Protein AF-0000000070044988 (afdb_homodimer)

Structure (mmCIF, N/CA/C/O backbone):
data_AF-0000000070044988-model_v1
#
loop_
_entity.id
_entity.type
_entity.pdbx_description
1 polymer 'Uncharacteri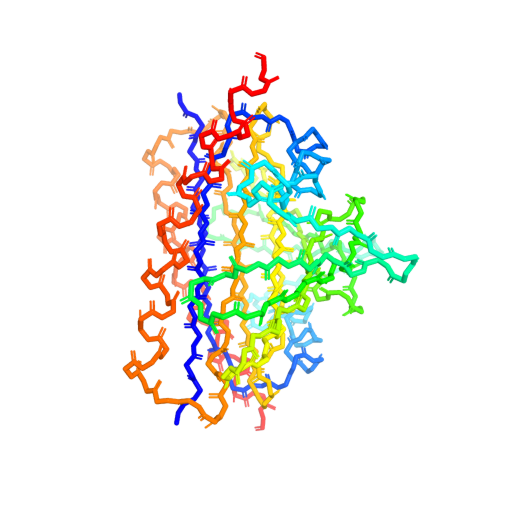zed protein'
#
loop_
_atom_site.group_PDB
_atom_site.id
_atom_site.type_symbol
_atom_site.label_atom_id
_atom_site.label_alt_id
_atom_site.label_comp_id
_atom_site.label_asym_id
_atom_site.label_entity_id
_atom_site.label_seq_id
_atom_site.pdbx_PDB_ins_code
_atom_site.Cartn_x
_atom_site.Cartn_y
_atom_site.Cartn_z
_atom_site.occupancy
_atom_site.B_iso_or_equiv
_atom_site.auth_seq_id
_atom_site.auth_comp_id
_atom_site.auth_asym_id
_atom_site.auth_atom_id
_atom_site.pdbx_PDB_model_num
ATOM 1 N N . MET A 1 1 ? 22.172 4.746 -8.641 1 62.03 1 MET A N 1
ATOM 2 C CA . MET A 1 1 ? 20.984 5.438 -8.148 1 62.03 1 MET A CA 1
ATOM 3 C C . MET A 1 1 ? 19.875 4.441 -7.832 1 62.03 1 MET A C 1
ATOM 5 O O . MET A 1 1 ? 19.625 3.51 -8.602 1 62.03 1 MET A O 1
ATOM 9 N N . THR A 1 2 ? 19.25 4.359 -6.512 1 84.88 2 THR A N 1
ATOM 10 C CA . THR A 1 2 ? 18.172 3.455 -6.113 1 84.88 2 THR A CA 1
ATOM 11 C C . THR A 1 2 ? 16.891 3.771 -6.875 1 84.88 2 THR A C 1
ATOM 13 O O . THR A 1 2 ? 16.578 4.938 -7.113 1 84.88 2 THR A O 1
ATOM 16 N N . ARG A 1 3 ? 16.422 2.76 -7.574 1 92.38 3 ARG A N 1
ATOM 17 C CA . ARG A 1 3 ? 15.18 2.902 -8.312 1 92.38 3 ARG A CA 1
ATOM 18 C C . ARG A 1 3 ? 14.055 2.115 -7.648 1 92.38 3 ARG A C 1
ATOM 20 O O . ARG A 1 3 ? 14.266 0.994 -7.184 1 92.38 3 ARG A O 1
ATOM 27 N N . SER A 1 4 ? 12.859 2.74 -7.492 1 96.5 4 SER A N 1
ATOM 28 C CA . SER A 1 4 ? 11.656 2.137 -6.926 1 96.5 4 SER A CA 1
ATOM 29 C C . SER A 1 4 ? 10.406 2.586 -7.672 1 96.5 4 SER A C 1
ATOM 31 O O . SER A 1 4 ? 10.383 3.672 -8.25 1 96.5 4 SER A O 1
ATOM 33 N N . ARG A 1 5 ? 9.438 1.746 -7.781 1 96.75 5 ARG A N 1
ATOM 34 C CA . ARG A 1 5 ? 8.148 2.092 -8.375 1 96.75 5 ARG A CA 1
ATOM 35 C C . ARG A 1 5 ? 7.004 1.527 -7.543 1 96.75 5 ARG A C 1
ATOM 37 O O . ARG A 1 5 ? 7.078 0.4 -7.051 1 96.75 5 ARG A O 1
ATOM 44 N N . THR A 1 6 ? 5.988 2.326 -7.324 1 97.81 6 THR A N 1
ATOM 45 C CA .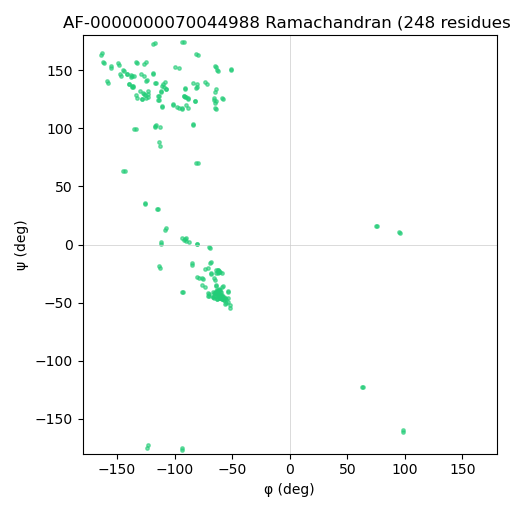 THR A 1 6 ? 4.77 1.909 -6.641 1 97.81 6 THR A CA 1
ATOM 46 C C . THR A 1 6 ? 3.586 1.896 -7.605 1 97.81 6 THR A C 1
ATOM 48 O O . THR A 1 6 ? 3.395 2.84 -8.375 1 97.81 6 THR A O 1
ATOM 51 N N . ILE A 1 7 ? 2.822 0.812 -7.598 1 97.56 7 ILE A N 1
ATOM 52 C CA . ILE A 1 7 ? 1.58 0.713 -8.359 1 97.56 7 ILE A CA 1
ATOM 53 C C . ILE A 1 7 ? 0.409 0.481 -7.406 1 97.56 7 ILE A C 1
ATOM 55 O O . ILE A 1 7 ? 0.581 -0.098 -6.328 1 97.56 7 ILE A O 1
ATOM 59 N N . SER A 1 8 ? -0.71 0.954 -7.695 1 97.44 8 SER A N 1
ATOM 60 C CA . SER A 1 8 ? -1.932 0.751 -6.922 1 97.44 8 SER A CA 1
ATOM 61 C C . SER A 1 8 ? -3.127 0.495 -7.836 1 97.44 8 SER A C 1
ATOM 63 O O . SER A 1 8 ? -3.211 1.059 -8.93 1 97.44 8 SER A O 1
ATOM 65 N N . ILE A 1 9 ? -4.031 -0.321 -7.391 1 96.88 9 ILE A N 1
ATOM 66 C CA . ILE A 1 9 ? -5.262 -0.596 -8.125 1 96.88 9 ILE A CA 1
ATOM 67 C C . ILE A 1 9 ? -6.445 -0.607 -7.156 1 96.88 9 ILE A C 1
ATOM 69 O O . ILE A 1 9 ? -6.312 -1.038 -6.012 1 96.88 9 ILE A O 1
ATOM 73 N N . THR A 1 10 ? -7.562 -0.142 -7.633 1 96.75 10 THR A N 1
ATOM 74 C CA . THR A 1 10 ? -8.805 -0.207 -6.875 1 96.75 10 THR A CA 1
ATOM 75 C C . THR A 1 10 ? -9.578 -1.482 -7.203 1 96.75 10 THR A C 1
ATOM 77 O O . THR A 1 10 ? -9.773 -1.807 -8.375 1 96.75 10 THR A O 1
ATOM 80 N N . VAL A 1 11 ? -9.93 -2.174 -6.258 1 96.88 11 VAL A N 1
ATOM 81 C CA . VAL A 1 11 ? -10.727 -3.379 -6.469 1 96.88 11 VAL A CA 1
ATOM 82 C C . VAL A 1 11 ? -12.086 -3.223 -5.801 1 96.88 11 VAL A C 1
ATOM 84 O O . VAL A 1 11 ? -12.188 -2.668 -4.703 1 96.88 11 VAL A O 1
ATOM 87 N N . LYS A 1 12 ? -13.188 -3.709 -6.512 1 96.31 12 LYS A N 1
ATOM 88 C CA . LYS A 1 12 ? -14.547 -3.67 -5.973 1 96.31 12 LYS A CA 1
ATOM 89 C C . LYS A 1 12 ? -14.789 -4.832 -5.016 1 96.31 12 LYS A C 1
ATOM 91 O O . LYS A 1 12 ? -15.602 -5.715 -5.301 1 96.31 12 LYS A O 1
ATOM 96 N N . LYS A 1 13 ? -14.203 -4.773 -3.951 1 96.62 13 LYS A N 1
ATOM 97 C CA . LYS A 1 13 ? -14.297 -5.758 -2.877 1 96.62 13 LYS A CA 1
ATOM 98 C C . LYS A 1 13 ? -13.883 -5.152 -1.54 1 96.62 13 LYS A C 1
ATOM 100 O O . LYS A 1 13 ? -12.914 -4.395 -1.472 1 96.62 13 LYS A O 1
ATOM 105 N N . LYS A 1 14 ? -14.57 -5.492 -0.469 1 96.31 14 LYS A N 1
ATOM 106 C CA . LYS A 1 14 ? -14.234 -4.98 0.855 1 96.31 14 LYS A CA 1
ATOM 107 C C . LYS A 1 14 ? -12.844 -5.445 1.285 1 96.31 14 LYS A C 1
ATOM 109 O O . LYS A 1 14 ? -12.414 -6.543 0.931 1 96.31 14 LYS A O 1
ATOM 114 N N . THR A 1 15 ? -12.172 -4.633 2.1 1 97.06 15 THR A N 1
ATOM 115 C CA . THR A 1 15 ? -10.773 -4.789 2.469 1 97.06 15 THR A CA 1
ATOM 116 C C . THR A 1 15 ? -10.5 -6.199 2.988 1 97.06 15 THR A C 1
ATOM 118 O O . THR A 1 15 ? -9.594 -6.883 2.508 1 97.06 15 THR A O 1
ATOM 121 N N . GLY A 1 16 ? -11.281 -6.633 3.953 1 97.19 16 GLY A N 1
ATOM 122 C CA . GLY A 1 16 ? -11.078 -7.953 4.523 1 97.19 16 GLY A CA 1
ATOM 123 C C . GLY A 1 16 ? -11.227 -9.07 3.508 1 97.19 16 GLY A C 1
ATOM 124 O O . GLY A 1 16 ? -10.438 -10.016 3.494 1 97.19 16 GLY A O 1
ATOM 125 N N . ASP A 1 17 ? -12.234 -8.992 2.691 1 97.31 17 ASP A N 1
ATOM 126 C CA . ASP A 1 17 ? -12.484 -9.992 1.658 1 97.31 17 ASP A CA 1
ATOM 127 C C . ASP A 1 17 ? -11.375 -9.992 0.609 1 97.31 17 ASP A C 1
ATOM 129 O O . ASP A 1 17 ? -10.938 -11.055 0.165 1 97.31 17 ASP A O 1
ATOM 133 N N . ALA A 1 18 ? -11.016 -8.758 0.174 1 97.88 18 ALA A N 1
ATOM 134 C CA . ALA A 1 18 ? -9.914 -8.648 -0.778 1 97.88 18 ALA A CA 1
ATOM 135 C C . ALA A 1 18 ? -8.641 -9.273 -0.223 1 97.88 18 ALA A C 1
ATOM 137 O O . ALA A 1 18 ? -7.941 -10.008 -0.93 1 97.88 18 ALA A O 1
ATOM 138 N N . PHE A 1 19 ? -8.289 -9 1.049 1 98.31 19 PHE A N 1
ATOM 139 C CA . PHE A 1 19 ? -7.121 -9.523 1.739 1 98.31 19 PHE A CA 1
ATOM 140 C C . PHE A 1 19 ? -7.113 -11.047 1.701 1 98.31 19 PHE A C 1
ATOM 142 O O . PHE A 1 19 ? -6.137 -11.656 1.261 1 98.31 19 PHE A O 1
ATOM 149 N N . ASP A 1 20 ? -8.25 -11.648 2.078 1 97.5 20 ASP A N 1
ATOM 150 C CA . ASP A 1 20 ? -8.359 -13.109 2.133 1 97.5 20 ASP A CA 1
ATOM 151 C C . ASP A 1 20 ? -8.258 -13.719 0.737 1 97.5 20 ASP A C 1
ATOM 153 O O . ASP A 1 20 ? -7.656 -14.781 0.562 1 97.5 20 ASP A O 1
ATOM 157 N N . SER A 1 21 ? -8.867 -13.109 -0.208 1 97.69 21 SER A N 1
ATOM 158 C CA . SER A 1 21 ? -8.844 -13.594 -1.583 1 97.69 21 SER A CA 1
ATOM 159 C C . SER A 1 21 ? -7.426 -13.57 -2.152 1 97.69 21 SER A C 1
ATOM 161 O O . SER A 1 21 ? -7.031 -14.477 -2.889 1 97.69 21 SER A O 1
ATOM 163 N N . ILE A 1 22 ? -6.66 -12.469 -1.86 1 97.94 22 ILE A N 1
ATOM 164 C CA . ILE A 1 22 ? -5.309 -12.336 -2.385 1 97.94 22 ILE A CA 1
ATOM 165 C C . ILE A 1 22 ? -4.422 -13.445 -1.83 1 97.94 22 ILE A C 1
ATOM 167 O O . ILE A 1 22 ? -3.576 -13.992 -2.545 1 97.94 22 ILE A O 1
ATOM 171 N N . LEU A 1 23 ? -4.609 -13.883 -0.592 1 97.31 23 LEU A N 1
ATOM 172 C CA . LEU A 1 23 ? -3.846 -14.969 0.023 1 97.31 23 LEU A CA 1
ATOM 173 C C . LEU A 1 23 ? -4.059 -16.281 -0.729 1 97.31 23 LEU A C 1
ATOM 175 O O . LEU A 1 23 ? -3.215 -17.172 -0.667 1 97.31 23 LEU A O 1
ATOM 179 N N . GLN A 1 24 ? -5.141 -16.328 -1.439 1 96.06 24 GLN A N 1
ATOM 180 C CA . GLN A 1 24 ? -5.488 -17.562 -2.133 1 96.06 24 GLN A CA 1
ATOM 181 C C . GLN A 1 24 ? -5.293 -17.422 -3.639 1 96.06 24 GLN A C 1
ATOM 183 O O . GLN A 1 24 ? -5.738 -18.266 -4.41 1 96.06 24 GLN A O 1
ATOM 188 N N . LEU A 1 25 ? -4.695 -16.469 -4.09 1 96.69 25 LEU A N 1
ATOM 189 C CA . LEU A 1 25 ? -4.621 -16.109 -5.504 1 96.69 25 LEU A CA 1
ATOM 190 C C . LEU A 1 25 ? -3.693 -17.062 -6.25 1 96.69 25 LEU A C 1
ATOM 192 O O . LEU A 1 25 ? -3.928 -17.375 -7.422 1 96.69 25 LEU A O 1
ATOM 196 N N . PRO A 1 26 ? -2.539 -17.562 -5.641 1 96.56 26 PRO A N 1
ATOM 197 C CA . PRO A 1 26 ? -1.537 -18.266 -6.441 1 96.56 26 PRO A CA 1
ATOM 198 C C . PRO A 1 26 ? -2.135 -19.422 -7.258 1 96.56 26 PRO A C 1
ATOM 200 O O . PRO A 1 26 ? -1.951 -19.469 -8.477 1 96.56 26 PRO A O 1
ATOM 203 N N . PRO A 1 27 ? -2.957 -20.281 -6.746 1 96.31 27 PRO A N 1
ATOM 204 C CA . PRO A 1 27 ? -3.484 -21.359 -7.574 1 96.31 27 PRO A CA 1
ATOM 205 C C . PRO A 1 27 ? -4.535 -20.891 -8.578 1 96.31 27 PRO A C 1
ATOM 207 O O . PRO A 1 27 ? -4.836 -21.594 -9.539 1 96.31 27 PRO A O 1
ATOM 210 N N . LYS A 1 28 ? -5.16 -19.766 -8.359 1 95.88 28 LYS A N 1
ATOM 211 C CA . LYS A 1 28 ? -6.141 -19.203 -9.281 1 95.88 28 LYS A CA 1
ATOM 212 C C . LYS A 1 28 ? -5.465 -18.594 -10.508 1 95.88 28 LYS A C 1
ATOM 214 O O . LYS A 1 28 ? -6.051 -18.562 -11.594 1 95.88 28 LYS A O 1
ATOM 219 N N . ILE A 1 29 ? -4.238 -18.094 -10.344 1 94.62 29 ILE A N 1
ATOM 220 C CA . ILE A 1 29 ? -3.48 -17.5 -11.438 1 94.62 29 ILE A CA 1
ATOM 221 C C . ILE A 1 29 ? -2.592 -18.547 -12.094 1 94.62 29 ILE A C 1
ATOM 223 O O . ILE A 1 29 ? -2.422 -18.562 -13.312 1 94.62 29 ILE A O 1
ATOM 227 N N . MET A 1 30 ? -1.995 -19.391 -11.219 1 95.25 30 MET A N 1
ATOM 228 C CA . MET A 1 30 ? -1.117 -20.484 -11.625 1 95.25 30 MET A CA 1
ATOM 229 C C . MET A 1 30 ? -1.707 -21.844 -11.227 1 95.25 30 MET A C 1
ATOM 231 O O . MET A 1 30 ? -1.45 -22.328 -10.125 1 95.25 30 MET A O 1
ATOM 235 N N . PRO A 1 31 ? -2.293 -22.531 -12.188 1 95.94 31 PRO A N 1
ATOM 236 C CA . PRO A 1 31 ? -3.006 -23.766 -11.852 1 95.94 31 PRO A CA 1
ATOM 237 C C . PRO A 1 31 ? -2.092 -24.844 -11.25 1 95.94 31 PRO A C 1
ATOM 239 O O . PRO A 1 31 ? -2.561 -25.719 -10.531 1 95.94 31 PRO A O 1
ATOM 242 N N . ASP A 1 32 ? -0.831 -24.766 -11.484 1 97.81 32 ASP A N 1
ATOM 243 C CA . ASP A 1 32 ? 0.091 -25.766 -10.953 1 97.81 32 ASP A CA 1
ATOM 244 C C . ASP A 1 32 ? 0.642 -25.359 -9.594 1 97.81 32 ASP A C 1
ATOM 246 O O . ASP A 1 32 ? 1.525 -26.016 -9.047 1 97.81 32 ASP A O 1
ATOM 250 N N . ALA A 1 33 ? 0.195 -24.281 -9.023 1 98.19 33 ALA A N 1
ATOM 251 C CA . ALA A 1 33 ? 0.697 -23.781 -7.742 1 98.19 33 ALA A CA 1
ATOM 252 C C . ALA A 1 33 ? 0.399 -24.781 -6.625 1 98.19 33 ALA A C 1
ATOM 254 O O . ALA A 1 33 ? -0.714 -25.297 -6.527 1 98.19 33 ALA A O 1
ATOM 255 N N . ARG A 1 34 ? 1.473 -25 -5.828 1 98.19 34 ARG A N 1
ATOM 256 C CA . ARG A 1 34 ? 1.361 -25.859 -4.652 1 98.19 34 ARG A CA 1
ATOM 257 C C . ARG A 1 34 ? 1.916 -25.156 -3.412 1 98.19 34 ARG A C 1
ATOM 259 O O . ARG A 1 34 ? 2.934 -24.469 -3.486 1 98.19 34 ARG A O 1
ATOM 266 N N . ILE A 1 35 ? 1.275 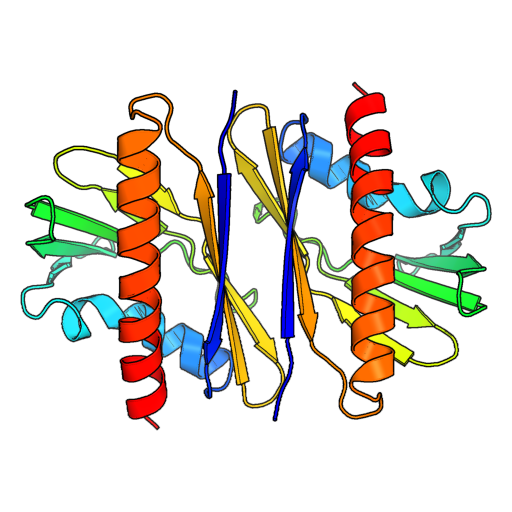-25.469 -2.27 1 97.69 35 ILE A N 1
ATOM 267 C CA . ILE A 1 35 ? 1.713 -24.828 -1.033 1 97.69 35 ILE A CA 1
ATOM 268 C C . ILE A 1 35 ? 2.381 -25.859 -0.129 1 97.69 35 ILE A C 1
ATOM 270 O O . ILE A 1 35 ? 1.917 -27 -0.027 1 97.69 35 ILE A O 1
ATOM 274 N N . SER A 1 36 ? 3.473 -25.469 0.446 1 98 36 SER A N 1
ATOM 275 C CA . SER A 1 36 ? 4.191 -26.328 1.39 1 98 36 SER A CA 1
ATOM 276 C C . SER A 1 36 ? 3.764 -26.031 2.826 1 98 36 SER A C 1
ATOM 278 O O . SER A 1 36 ? 3.025 -25.078 3.082 1 98 36 SER A O 1
ATOM 280 N N . ASP A 1 37 ? 4.316 -26.891 3.729 1 96.88 37 ASP A N 1
ATOM 281 C CA . ASP A 1 37 ? 3.979 -26.734 5.141 1 96.88 37 ASP A CA 1
ATOM 282 C C . ASP A 1 37 ? 4.566 -25.453 5.711 1 96.88 37 ASP A C 1
ATOM 284 O O . ASP A 1 37 ? 4.012 -24.875 6.652 1 96.88 37 ASP A O 1
ATOM 288 N N . ASP A 1 38 ? 5.625 -24.984 5.125 1 96.38 38 ASP A N 1
ATOM 289 C CA . ASP A 1 38 ? 6.289 -23.781 5.621 1 96.38 38 ASP A CA 1
ATOM 290 C C . ASP A 1 38 ? 5.684 -22.516 5.004 1 96.38 38 ASP A C 1
ATOM 292 O O . ASP A 1 38 ? 6.176 -21.406 5.23 1 96.38 38 ASP A O 1
ATOM 296 N N . GLY A 1 39 ? 4.684 -22.656 4.191 1 96.88 39 GLY A N 1
ATOM 297 C CA . GLY A 1 39 ? 3.91 -21.531 3.711 1 96.88 39 GLY A CA 1
ATOM 298 C C . GLY A 1 39 ? 4.375 -21.016 2.361 1 96.88 39 GLY A C 1
ATOM 299 O O . GLY A 1 39 ? 3.939 -19.953 1.911 1 96.88 39 GLY A O 1
ATOM 300 N N . TRP A 1 40 ? 5.266 -21.766 1.71 1 98.38 40 TRP A N 1
ATOM 301 C CA . TRP A 1 40 ? 5.734 -21.359 0.387 1 98.38 40 TRP A CA 1
ATOM 302 C C . TRP A 1 40 ? 4.828 -21.922 -0.704 1 98.38 40 TRP A C 1
ATOM 304 O O . TRP A 1 40 ? 4.582 -23.141 -0.76 1 98.38 40 TRP A O 1
ATOM 314 N N . TRP A 1 41 ? 4.348 -21.016 -1.551 1 98.56 41 TRP A N 1
ATOM 315 C CA . TRP A 1 41 ? 3.756 -21.406 -2.822 1 98.56 41 TRP A CA 1
ATOM 316 C C . TRP A 1 41 ? 4.836 -21.672 -3.867 1 98.56 41 TRP A C 1
ATOM 318 O O . TRP A 1 41 ? 5.77 -20.875 -4.012 1 98.56 41 TRP A O 1
ATOM 328 N N . SER A 1 42 ? 4.68 -22.766 -4.578 1 98.5 42 SER A N 1
ATOM 329 C CA . SER A 1 42 ? 5.582 -23.062 -5.688 1 98.5 42 SER A CA 1
ATOM 330 C C . SER A 1 42 ? 4.809 -23.266 -6.984 1 98.5 42 SER A C 1
ATOM 332 O O . SER A 1 42 ? 3.744 -23.891 -6.984 1 98.5 42 SER A O 1
ATOM 334 N N . PHE A 1 43 ? 5.395 -22.75 -8.102 1 98.31 43 PHE A N 1
ATOM 335 C CA . PHE A 1 43 ? 4.746 -22.859 -9.398 1 98.31 43 PHE A CA 1
ATOM 336 C C . PHE A 1 43 ? 5.734 -22.578 -10.523 1 98.31 43 PHE A C 1
ATOM 338 O O . PHE A 1 43 ? 6.855 -22.125 -10.273 1 98.31 43 PHE A O 1
ATOM 345 N N . ASN A 1 44 ? 5.387 -22.969 -11.75 1 96.5 44 ASN A N 1
ATOM 346 C CA . ASN A 1 44 ? 6.137 -22.547 -12.938 1 96.5 44 ASN A CA 1
ATOM 347 C C . ASN A 1 44 ? 5.684 -21.172 -13.43 1 96.5 44 ASN A C 1
ATOM 349 O O . ASN A 1 44 ? 4.633 -21.062 -14.07 1 96.5 44 ASN A O 1
ATOM 353 N N . GLY A 1 45 ? 6.535 -20.141 -13.117 1 92.25 45 GLY A N 1
ATOM 354 C CA . GLY A 1 45 ? 6.211 -18.781 -13.547 1 92.25 45 GLY A CA 1
ATOM 355 C C . GLY A 1 45 ? 6.852 -18.406 -14.867 1 92.25 45 GLY A C 1
ATOM 356 O O . GLY A 1 45 ? 7.484 -19.234 -15.516 1 92.25 45 GLY A O 1
ATOM 357 N N . PRO A 1 46 ? 6.699 -17.172 -15.297 1 88.56 46 PRO A N 1
ATOM 358 C CA . PRO A 1 46 ? 7.215 -16.703 -16.578 1 88.56 46 PRO A CA 1
ATOM 359 C C . PRO A 1 46 ? 8.734 -16.828 -16.688 1 88.56 46 PRO A C 1
ATOM 361 O O . PRO A 1 46 ? 9.273 -16.906 -17.797 1 88.56 46 PRO A O 1
ATOM 364 N N . HIS A 1 47 ? 9.453 -16.859 -15.539 1 91.5 47 HIS A N 1
ATOM 365 C CA . HIS A 1 47 ? 10.914 -16.938 -15.539 1 91.5 47 HIS A CA 1
ATOM 366 C C . HIS A 1 47 ? 11.398 -18.234 -14.922 1 91.5 47 HIS A C 1
ATOM 368 O O . HIS A 1 47 ? 12.414 -18.25 -14.211 1 91.5 47 HIS A O 1
ATOM 374 N N . GLY A 1 48 ? 10.531 -19.281 -15.102 1 94.38 48 GLY A N 1
ATOM 375 C CA . GLY A 1 48 ? 10.914 -20.594 -14.609 1 94.38 48 GLY A CA 1
ATOM 376 C C . GLY A 1 48 ? 10.297 -20.922 -13.266 1 94.38 48 GLY A C 1
ATOM 377 O O . GLY A 1 48 ? 9.281 -20.344 -12.875 1 94.38 48 GLY A O 1
ATOM 378 N N . LEU A 1 49 ? 10.969 -21.906 -12.625 1 96.88 49 LEU A N 1
ATOM 379 C CA . LEU A 1 49 ? 10.484 -22.312 -11.305 1 96.88 49 LEU A CA 1
ATOM 380 C C . LEU A 1 49 ? 10.492 -21.141 -10.336 1 96.88 49 LEU A C 1
ATOM 382 O O . LEU A 1 49 ? 11.508 -20.453 -10.188 1 96.88 49 LEU A O 1
ATOM 386 N N . SER A 1 50 ? 9.375 -20.906 -9.75 1 97.25 50 SER A N 1
ATOM 387 C CA . SER A 1 50 ? 9.18 -19.75 -8.883 1 97.25 50 SER A CA 1
ATOM 388 C C . SER A 1 50 ? 8.492 -20.141 -7.586 1 97.25 50 SER A C 1
ATOM 390 O O . SER A 1 50 ? 7.816 -21.156 -7.52 1 97.25 50 SER A O 1
ATOM 392 N N . LYS A 1 51 ? 8.711 -19.297 -6.574 1 98.19 51 LYS A N 1
ATOM 393 C CA . LYS A 1 51 ? 8.031 -19.5 -5.301 1 98.19 51 LYS A CA 1
ATOM 394 C C . LYS A 1 51 ? 7.762 -18.172 -4.609 1 98.19 51 LYS A C 1
ATOM 396 O O . LYS A 1 51 ? 8.422 -17.172 -4.898 1 98.19 51 LYS A O 1
ATOM 401 N N . LEU A 1 52 ? 6.766 -18.125 -3.766 1 98.19 52 LEU A N 1
ATOM 402 C CA . LEU A 1 52 ? 6.441 -16.922 -3.012 1 98.19 52 LEU A CA 1
ATOM 403 C C . LEU A 1 52 ? 5.895 -17.266 -1.632 1 98.19 52 LEU A C 1
ATOM 405 O O . LEU A 1 52 ? 5.305 -18.344 -1.447 1 98.19 52 LEU A O 1
ATOM 409 N N . LYS A 1 53 ? 6.18 -16.5 -0.661 1 98.62 53 LYS A N 1
ATOM 410 C CA . LYS A 1 53 ? 5.68 -16.641 0.703 1 98.62 53 LYS A CA 1
ATOM 411 C C . LYS A 1 53 ? 5.176 -15.305 1.247 1 98.62 53 LYS A C 1
ATOM 413 O O . LYS A 1 53 ? 5.91 -14.312 1.248 1 98.62 53 LYS A O 1
ATOM 418 N N . PHE A 1 54 ? 3.967 -15.336 1.697 1 98.5 54 PHE A N 1
ATOM 419 C CA . PHE A 1 54 ? 3.375 -14.141 2.275 1 98.5 54 PHE A CA 1
ATOM 420 C C . PHE A 1 54 ? 3.824 -13.953 3.721 1 98.5 54 PHE A C 1
ATOM 422 O O . PHE A 1 54 ? 3.938 -14.93 4.469 1 98.5 54 PHE A O 1
ATOM 429 N N . HIS A 1 55 ? 4.141 -12.734 4.141 1 97.81 55 HIS A N 1
ATOM 430 C CA . HIS A 1 55 ? 4.289 -12.258 5.512 1 97.81 55 HIS A CA 1
ATOM 431 C C . HIS A 1 55 ? 3.201 -11.25 5.867 1 97.81 55 HIS A C 1
ATOM 433 O O . HIS A 1 55 ? 3.422 -10.039 5.789 1 97.81 55 HIS A O 1
ATOM 439 N N . GLU A 1 56 ? 2.064 -11.828 6.289 1 96.44 56 GLU A N 1
ATOM 440 C CA . GLU A 1 56 ? 0.833 -11.047 6.324 1 96.44 56 GLU A CA 1
ATOM 441 C C . GLU A 1 56 ? 0.579 -10.477 7.715 1 96.44 56 GLU A C 1
ATOM 443 O O . GLU A 1 56 ? 1.107 -10.984 8.703 1 96.44 56 GLU A O 1
ATOM 448 N N . ASN A 1 57 ? -0.08 -9.375 7.863 1 97.75 57 ASN A N 1
ATOM 449 C CA . ASN A 1 57 ? -0.771 -8.781 9 1 97.75 57 ASN A CA 1
ATOM 450 C C . ASN A 1 57 ? -2.152 -8.258 8.609 1 97.75 57 ASN A C 1
ATOM 452 O O . ASN A 1 57 ? -2.275 -7.156 8.078 1 97.75 57 ASN A O 1
ATOM 456 N N . LYS A 1 58 ? -3.189 -9.062 8.906 1 96.69 58 LYS A N 1
ATOM 457 C CA . LYS A 1 58 ? -4.531 -8.781 8.398 1 96.69 58 LYS A CA 1
ATOM 458 C C . LYS A 1 58 ? -5.07 -7.477 8.977 1 96.69 58 LYS A C 1
ATOM 460 O O . LYS A 1 58 ? -5.684 -6.684 8.258 1 96.69 58 LYS A O 1
ATOM 465 N N . SER A 1 59 ? -4.855 -7.23 10.273 1 96.12 59 SER A N 1
ATOM 466 C CA . SER A 1 59 ? -5.426 -6.055 10.922 1 96.12 59 SER A CA 1
ATOM 467 C C . SER A 1 59 ? -4.895 -4.77 10.305 1 96.12 59 SER A C 1
ATOM 469 O O . SER A 1 59 ? -5.566 -3.734 10.336 1 96.12 59 SER A O 1
ATOM 471 N N . LEU A 1 60 ? -3.699 -4.797 9.656 1 97.19 60 LEU A N 1
ATOM 472 C CA . LEU A 1 60 ? -3.084 -3.604 9.078 1 97.19 60 LEU A CA 1
ATOM 473 C C . LEU A 1 60 ? -3.059 -3.68 7.559 1 97.19 60 LEU A C 1
ATOM 475 O O . LEU A 1 60 ? -2.51 -2.795 6.898 1 97.19 60 LEU A O 1
ATOM 479 N N . GLY A 1 61 ? -3.596 -4.773 6.984 1 98 61 GLY A N 1
ATOM 480 C CA . GLY A 1 61 ? -3.701 -4.938 5.543 1 98 61 GLY A CA 1
ATOM 481 C C . GLY A 1 61 ? -2.383 -5.293 4.883 1 98 61 GLY A C 1
ATOM 482 O O . GLY A 1 61 ? -2.229 -5.145 3.668 1 98 61 GLY A O 1
ATOM 483 N N . ILE A 1 62 ? -1.41 -5.727 5.664 1 98.56 62 ILE A N 1
ATOM 484 C CA . ILE A 1 62 ? -0.08 -6.004 5.133 1 98.56 62 ILE A CA 1
ATOM 485 C C . ILE A 1 62 ? -0.055 -7.395 4.508 1 98.56 62 ILE A C 1
ATOM 487 O O . ILE A 1 62 ? -0.42 -8.383 5.152 1 98.56 62 ILE A O 1
ATOM 491 N N . LEU A 1 63 ? 0.327 -7.43 3.225 1 98.5 63 LEU A N 1
ATOM 492 C CA . LEU A 1 63 ? 0.485 -8.672 2.477 1 98.5 63 LEU A CA 1
ATOM 493 C C . LEU A 1 63 ? 1.877 -8.758 1.859 1 98.5 63 LEU A C 1
ATOM 495 O O . LEU A 1 63 ? 2.029 -9.211 0.723 1 98.5 63 LEU A O 1
ATOM 499 N N . ASP A 1 64 ? 2.879 -8.242 2.594 1 98.44 64 ASP A N 1
ATOM 500 C CA . ASP A 1 64 ? 4.246 -8.367 2.096 1 98.44 64 ASP A CA 1
ATOM 501 C C . ASP A 1 64 ? 4.57 -9.812 1.726 1 98.44 64 ASP A C 1
ATOM 503 O O . ASP A 1 64 ? 4.051 -10.75 2.34 1 98.44 64 ASP A O 1
ATOM 507 N N . HIS A 1 65 ? 5.5 -9.977 0.712 1 98.5 65 HIS A N 1
ATOM 508 C CA . HIS A 1 65 ? 5.883 -11.336 0.367 1 98.5 65 HIS A CA 1
ATOM 509 C C . HIS A 1 65 ? 7.266 -11.375 -0.273 1 98.5 65 HIS A C 1
ATOM 511 O O . HIS A 1 65 ? 7.766 -10.352 -0.747 1 98.5 65 HIS A O 1
ATOM 517 N N . GLN A 1 66 ? 7.867 -12.469 -0.086 1 97.44 66 GLN A N 1
ATOM 518 C CA . GLN A 1 66 ? 9.07 -12.789 -0.844 1 97.44 66 GLN A CA 1
ATOM 519 C C . GLN A 1 66 ? 8.727 -13.539 -2.131 1 97.44 66 GLN A C 1
ATOM 521 O O . GLN A 1 66 ? 7.828 -14.383 -2.145 1 97.44 66 GLN A O 1
ATOM 526 N N . TYR A 1 67 ? 9.328 -13.094 -3.131 1 96.81 67 TYR A N 1
ATOM 527 C CA . TYR A 1 67 ? 9.219 -13.758 -4.426 1 96.81 67 TYR A CA 1
ATOM 528 C C . TYR A 1 67 ? 10.586 -14.148 -4.957 1 96.81 67 TYR A C 1
ATOM 530 O O . TYR A 1 67 ? 11.5 -13.32 -5.023 1 96.81 67 TYR A O 1
ATOM 538 N N . VAL A 1 68 ? 10.727 -15.414 -5.309 1 96.06 68 VAL A N 1
ATOM 539 C CA . VAL A 1 68 ? 12 -15.938 -5.801 1 96.06 68 VAL A CA 1
ATOM 540 C C . VAL A 1 68 ? 11.773 -16.672 -7.117 1 96.06 68 VAL A C 1
ATOM 542 O O . VAL A 1 68 ? 10.875 -17.516 -7.219 1 96.06 68 VAL A O 1
ATOM 545 N N . ASP A 1 69 ? 12.484 -16.297 -8.125 1 94.19 69 ASP A N 1
ATOM 546 C CA . ASP A 1 69 ? 12.523 -17.078 -9.359 1 94.19 69 ASP A CA 1
ATOM 547 C C . ASP A 1 69 ? 13.961 -17.453 -9.719 1 94.19 69 ASP A C 1
ATOM 549 O O . ASP A 1 69 ? 14.859 -17.359 -8.883 1 94.19 69 ASP A O 1
ATOM 553 N N . GLU A 1 70 ? 14.203 -18.062 -10.836 1 92.31 70 GLU A N 1
ATOM 554 C CA . GLU A 1 70 ? 15.508 -18.609 -11.188 1 92.31 70 GLU A CA 1
ATOM 555 C C . GLU A 1 70 ? 16.531 -17.5 -11.414 1 92.31 70 GLU A C 1
ATOM 557 O O . GLU A 1 70 ? 17.734 -17.75 -11.375 1 92.31 70 GLU A O 1
ATOM 562 N N . GLU A 1 71 ? 16.094 -16.266 -11.578 1 86.75 71 GLU A N 1
ATOM 563 C CA . GLU A 1 71 ? 16.984 -15.18 -11.961 1 86.75 71 GLU A CA 1
ATOM 564 C C . GLU A 1 71 ? 17.141 -14.164 -10.836 1 86.75 71 GLU A C 1
ATOM 566 O O . GLU A 1 71 ? 18.109 -13.406 -10.797 1 86.75 71 GLU A O 1
ATOM 571 N N . SER A 1 72 ? 16.172 -14.18 -9.914 1 88.44 72 SER A N 1
ATOM 572 C CA . SER A 1 72 ? 16.156 -13.047 -9 1 88.44 72 SER A CA 1
ATOM 573 C C . SER A 1 72 ? 15.336 -13.367 -7.75 1 88.44 72 SER A C 1
ATOM 575 O O . SER A 1 72 ? 14.539 -14.305 -7.75 1 88.44 72 SER A O 1
ATOM 577 N N . SER A 1 73 ? 15.602 -12.664 -6.664 1 93.12 73 SER A N 1
ATOM 578 C CA . SER A 1 73 ? 14.883 -12.688 -5.395 1 93.12 73 SER A CA 1
ATOM 579 C C . SER A 1 73 ? 14.391 -11.297 -5.016 1 93.12 73 SER A C 1
ATOM 581 O O . SER A 1 73 ? 15.141 -10.32 -5.094 1 93.12 73 SER A O 1
ATOM 583 N N . TRP A 1 74 ? 13.086 -11.281 -4.691 1 93.81 74 TRP A N 1
ATOM 584 C CA . TRP A 1 74 ? 12.461 -9.992 -4.41 1 93.81 74 TRP A CA 1
ATOM 585 C C . TRP A 1 74 ? 11.75 -10.008 -3.061 1 93.81 74 TRP A C 1
ATOM 587 O O . TRP A 1 74 ? 11.102 -11 -2.709 1 93.81 74 TRP A O 1
ATOM 597 N N . ASN A 1 75 ? 12.047 -8.945 -2.213 1 95.12 75 ASN A N 1
ATOM 598 C CA . ASN A 1 75 ? 11.102 -8.57 -1.165 1 95.12 75 ASN A CA 1
ATOM 599 C C . ASN A 1 75 ? 10.078 -7.559 -1.67 1 95.12 75 ASN A C 1
ATOM 601 O O . ASN A 1 75 ? 10.445 -6.465 -2.102 1 95.12 75 ASN A O 1
ATOM 605 N N . VAL A 1 76 ? 8.766 -7.988 -1.655 1 97.44 76 VAL A N 1
ATOM 606 C CA . VAL A 1 76 ? 7.738 -7.168 -2.281 1 97.44 76 VAL A CA 1
ATOM 607 C C . VAL A 1 76 ? 6.793 -6.621 -1.215 1 97.44 76 VAL A C 1
ATOM 609 O O . VAL A 1 76 ? 5.879 -7.32 -0.767 1 97.44 76 VAL A O 1
ATOM 612 N N . PRO A 1 77 ? 7.02 -5.332 -0.864 1 98.25 77 PRO A N 1
ATOM 613 C CA . PRO A 1 77 ? 6.012 -4.695 -0.01 1 98.25 77 PRO A CA 1
ATOM 614 C C . PRO A 1 77 ? 4.652 -4.574 -0.69 1 98.25 77 PRO A C 1
ATOM 616 O O . PRO A 1 77 ? 4.57 -4.148 -1.846 1 98.25 77 PRO A O 1
ATOM 619 N N . MET A 1 78 ? 3.521 -5.121 -0.088 1 98.5 78 MET A N 1
ATOM 620 C CA . MET A 1 78 ? 2.141 -5.031 -0.557 1 98.5 78 MET A CA 1
ATOM 621 C C . MET A 1 78 ? 1.191 -4.75 0.603 1 98.5 78 MET A C 1
ATOM 623 O O . MET A 1 78 ? 1.349 -5.309 1.689 1 98.5 78 MET A O 1
ATOM 627 N N . ARG A 1 79 ? 0.239 -3.797 0.39 1 98.81 79 ARG A N 1
ATOM 628 C CA . ARG A 1 79 ? -0.757 -3.475 1.406 1 98.81 79 ARG A CA 1
ATOM 629 C C . ARG A 1 79 ? -2.139 -3.307 0.784 1 98.81 79 ARG A C 1
ATOM 631 O O . ARG A 1 79 ? -2.273 -2.725 -0.294 1 98.81 79 ARG A O 1
ATOM 638 N N . VAL A 1 80 ? -3.158 -3.855 1.401 1 98.56 80 VAL A N 1
ATOM 639 C CA . VAL A 1 80 ? -4.555 -3.604 1.067 1 98.56 80 VAL A CA 1
ATOM 640 C C . VAL A 1 80 ? -5.121 -2.525 1.986 1 98.56 80 VAL A C 1
ATOM 642 O O . VAL A 1 80 ? -5.191 -2.711 3.203 1 98.56 80 VAL A O 1
ATOM 645 N N . VAL A 1 81 ? -5.531 -1.403 1.5 1 97.94 81 VAL A N 1
ATOM 646 C CA . VAL A 1 81 ? -6.031 -0.249 2.24 1 97.94 81 VAL A CA 1
ATOM 647 C C . VAL A 1 81 ? -7.539 -0.117 2.039 1 97.94 81 VAL A C 1
ATOM 649 O O . VAL A 1 81 ? -8.039 -0.288 0.924 1 97.94 81 VAL A O 1
ATOM 652 N N . SER A 1 82 ? -8.227 0.201 3.025 1 96.19 82 SER A N 1
ATOM 653 C CA . SER A 1 82 ? -9.688 0.295 2.992 1 96.19 82 SER A CA 1
ATOM 654 C C . SER A 1 82 ? -10.141 1.542 2.242 1 96.19 82 SER A C 1
ATOM 656 O O . SER A 1 82 ? -9.539 2.609 2.379 1 96.19 82 SER A O 1
ATOM 658 N N . ASN A 1 83 ? -11.156 1.396 1.476 1 94.56 83 ASN A N 1
ATOM 659 C CA . ASN A 1 83 ? -11.883 2.447 0.771 1 94.56 83 ASN A CA 1
ATOM 660 C C . ASN A 1 83 ? -13.375 2.143 0.698 1 94.56 83 ASN A C 1
ATOM 662 O O . ASN A 1 83 ? -13.922 1.94 -0.389 1 94.56 83 ASN A O 1
ATOM 666 N N . GLY A 1 84 ? -13.984 2.098 1.925 1 91.81 84 GLY A N 1
ATOM 667 C CA . GLY A 1 84 ? -15.398 1.749 1.984 1 91.81 84 GLY A CA 1
ATOM 668 C C . GLY A 1 84 ? -15.688 0.347 1.48 1 91.81 84 GLY A C 1
ATOM 669 O O . GLY A 1 84 ? -15.094 -0.624 1.957 1 91.81 84 GLY A O 1
ATOM 670 N N . ASP A 1 85 ? -16.625 0.227 0.394 1 93.75 85 ASP A N 1
ATOM 671 C CA . ASP A 1 85 ? -16.969 -1.052 -0.218 1 93.75 85 ASP A CA 1
ATOM 672 C C . ASP A 1 85 ? -15.906 -1.489 -1.221 1 93.75 85 ASP A C 1
ATOM 674 O O . ASP A 1 85 ? -16.031 -2.547 -1.843 1 93.75 85 ASP A O 1
ATOM 678 N N . PHE A 1 86 ? -14.906 -0.698 -1.365 1 95.69 86 PHE A N 1
ATOM 679 C CA . PHE A 1 86 ? -13.773 -0.959 -2.24 1 95.69 86 PHE A CA 1
ATOM 680 C C . PHE A 1 86 ? -12.484 -1.077 -1.435 1 95.69 86 PHE A C 1
ATOM 682 O O . PHE A 1 86 ? -12.492 -0.921 -0.212 1 95.69 86 PHE A O 1
ATOM 689 N N . SER A 1 87 ? -11.438 -1.438 -2.07 1 97.19 87 SER A N 1
ATOM 690 C CA . SER A 1 87 ? -10.109 -1.453 -1.476 1 97.19 87 SER A CA 1
ATOM 691 C C . SER A 1 87 ? -9.039 -1.066 -2.496 1 97.19 87 SER A C 1
ATOM 693 O O . SER A 1 87 ? -9.258 -1.198 -3.703 1 97.19 87 SER A O 1
ATOM 695 N N . GLU A 1 88 ? -7.996 -0.466 -1.977 1 98 88 GLU A N 1
ATOM 696 C CA . GLU A 1 88 ? -6.805 -0.182 -2.771 1 98 88 GLU A CA 1
ATOM 697 C C . GLU A 1 88 ? -5.695 -1.191 -2.482 1 98 88 GLU A C 1
ATOM 699 O O . GLU A 1 88 ? -5.332 -1.409 -1.325 1 98 88 GLU A O 1
ATOM 704 N N . VAL A 1 89 ? -5.25 -1.918 -3.48 1 98.44 89 VAL A N 1
ATOM 705 C CA . VAL A 1 89 ? -4.07 -2.773 -3.381 1 98.44 89 VAL A CA 1
ATOM 706 C C . VAL A 1 89 ? -2.836 -2.01 -3.852 1 98.44 89 VAL A C 1
ATOM 708 O O . VAL A 1 89 ? -2.76 -1.593 -5.008 1 98.44 89 VAL A O 1
ATOM 711 N N . VAL A 1 90 ? -1.866 -1.785 -2.947 1 98.69 90 VAL A N 1
ATOM 712 C CA . VAL A 1 90 ? -0.68 -0.975 -3.205 1 98.69 90 VAL A CA 1
ATOM 713 C C . VAL A 1 90 ? 0.565 -1.858 -3.18 1 98.69 90 VAL A C 1
ATOM 715 O O . VAL A 1 90 ? 0.827 -2.545 -2.189 1 98.69 90 VAL A O 1
ATOM 718 N N . ILE A 1 91 ? 1.361 -1.875 -4.227 1 98.62 91 ILE A N 1
ATOM 719 C CA . ILE A 1 91 ? 2.553 -2.705 -4.363 1 98.62 91 ILE A CA 1
ATOM 720 C C . ILE A 1 91 ? 3.758 -1.827 -4.691 1 98.62 91 ILE A C 1
ATOM 722 O O . ILE A 1 91 ? 3.684 -0.96 -5.566 1 98.62 91 ILE A O 1
ATOM 726 N N . THR A 1 92 ? 4.828 -1.923 -4.004 1 98.12 92 THR A N 1
ATOM 727 C CA . THR A 1 92 ? 6.082 -1.222 -4.27 1 98.12 92 THR A CA 1
ATOM 728 C C . THR A 1 92 ? 7.18 -2.205 -4.664 1 98.12 92 THR A C 1
ATOM 730 O O . THR A 1 92 ? 7.422 -3.188 -3.961 1 98.12 92 THR A O 1
ATOM 733 N N . LEU A 1 93 ? 7.867 -1.983 -5.801 1 96.81 93 LEU A N 1
ATOM 734 C CA . LEU A 1 93 ? 9.023 -2.771 -6.223 1 96.81 93 LEU A CA 1
ATOM 735 C C . LEU A 1 93 ? 10.297 -1.947 -6.141 1 96.81 93 LEU A C 1
ATOM 737 O O . LEU A 1 93 ? 10.398 -0.878 -6.746 1 96.81 93 LEU A O 1
ATOM 741 N N . ASN A 1 94 ? 11.219 -2.408 -5.289 1 95.44 94 ASN A N 1
ATOM 742 C CA . ASN A 1 94 ? 12.578 -1.868 -5.246 1 95.44 94 ASN A CA 1
ATOM 743 C C . ASN A 1 94 ? 13.516 -2.625 -6.184 1 95.44 94 ASN A C 1
ATOM 745 O O . ASN A 1 94 ? 13.562 -3.855 -6.16 1 95.44 94 ASN A O 1
ATOM 749 N N . LYS A 1 95 ? 14.203 -1.874 -7.043 1 93 95 LYS A N 1
ATOM 750 C CA . LYS A 1 95 ? 15.156 -2.533 -7.934 1 93 95 LYS A CA 1
ATOM 751 C C . LYS A 1 95 ? 16.297 -3.176 -7.145 1 93 95 LYS A C 1
ATOM 753 O O . LYS A 1 95 ? 17.016 -2.492 -6.418 1 93 95 LYS A O 1
ATOM 758 N N . PRO A 1 96 ? 16.391 -4.473 -7.238 1 88.44 96 PRO A N 1
ATOM 759 C CA . PRO A 1 96 ? 17.562 -5.098 -6.621 1 88.44 96 PRO A CA 1
ATOM 760 C C . PRO A 1 96 ? 18.875 -4.672 -7.277 1 88.44 96 PRO A C 1
ATOM 762 O O . PRO A 1 96 ? 18.875 -4.305 -8.453 1 88.44 96 PRO A O 1
ATOM 765 N N . ASN A 1 97 ? 20.047 -4.684 -6.543 1 84.69 97 ASN A N 1
ATOM 766 C CA . ASN A 1 97 ? 21.344 -4.293 -7.059 1 84.69 97 ASN A CA 1
ATOM 767 C C . ASN A 1 97 ? 21.812 -5.215 -8.18 1 84.69 97 ASN A C 1
ATOM 769 O O . ASN A 1 97 ? 22.547 -4.793 -9.078 1 84.69 97 ASN A O 1
ATOM 773 N N . GLY A 1 98 ? 21.312 -6.398 -8.266 1 83.94 98 GLY A N 1
ATOM 774 C CA . GLY A 1 98 ? 21.844 -7.414 -9.148 1 83.94 98 GLY A CA 1
ATOM 775 C C . GLY A 1 98 ? 21.156 -7.449 -10.5 1 83.94 98 GLY A C 1
ATOM 776 O O . GLY A 1 98 ? 21.531 -8.234 -11.375 1 83.94 98 GLY A O 1
ATOM 777 N N . ILE A 1 99 ? 20.234 -6.457 -10.734 1 87.56 99 ILE A N 1
ATOM 778 C CA . ILE A 1 99 ? 19.547 -6.5 -12.023 1 87.56 99 ILE A CA 1
ATOM 779 C C . ILE A 1 99 ? 19.688 -5.152 -12.727 1 87.56 99 ILE A C 1
ATOM 781 O O . ILE A 1 99 ? 19.906 -4.125 -12.078 1 87.56 99 ILE A O 1
ATOM 785 N N . SER A 1 100 ? 19.578 -5.148 -14.062 1 91.56 100 SER A N 1
ATOM 786 C CA . SER A 1 100 ? 19.703 -3.936 -14.867 1 91.56 100 SER A CA 1
ATOM 787 C C . SER A 1 100 ? 18.422 -3.115 -14.852 1 91.56 100 SER A C 1
ATOM 789 O O . SER A 1 100 ? 17.375 -3.607 -14.43 1 91.56 100 SER A O 1
ATOM 791 N N . ASP A 1 101 ? 18.531 -1.819 -15.258 1 93.69 101 ASP A N 1
ATOM 792 C CA . ASP A 1 101 ? 17.344 -0.967 -15.383 1 93.69 101 ASP A CA 1
ATOM 793 C C . ASP A 1 101 ? 16.344 -1.566 -16.359 1 93.69 101 ASP A C 1
ATOM 795 O O . ASP A 1 101 ? 15.133 -1.474 -16.156 1 93.69 101 ASP A O 1
ATOM 799 N N . GLU A 1 102 ? 16.922 -2.182 -17.391 1 94.19 102 GLU A N 1
ATOM 800 C CA . GLU A 1 102 ? 16.062 -2.807 -18.391 1 94.19 102 GLU A CA 1
ATOM 801 C C . GLU A 1 102 ? 15.305 -3.988 -17.812 1 94.19 102 GLU A C 1
ATOM 803 O O . GLU A 1 102 ? 14.117 -4.168 -18.078 1 94.19 102 GLU A O 1
ATOM 808 N N . GLN A 1 103 ? 16 -4.773 -17.109 1 91.06 103 GLN A N 1
ATOM 809 C CA . GLN A 1 103 ? 15.359 -5.902 -16.438 1 91.06 103 GLN A CA 1
ATOM 810 C C . GLN A 1 103 ? 14.305 -5.43 -15.445 1 91.06 103 GLN A C 1
ATOM 812 O O . GLN A 1 103 ? 13.227 -6.023 -15.344 1 91.06 103 GLN A O 1
ATOM 817 N N . PHE A 1 104 ? 14.633 -4.398 -14.711 1 94.94 104 PHE A N 1
ATOM 818 C CA . PHE A 1 104 ? 13.68 -3.824 -13.773 1 94.94 104 PHE A CA 1
ATOM 819 C C . PHE A 1 104 ? 12.438 -3.318 -14.508 1 94.94 104 PHE A C 1
ATOM 821 O O . PHE A 1 104 ? 11.312 -3.568 -14.07 1 94.94 104 PHE A O 1
ATOM 828 N N . ASP A 1 105 ? 12.602 -2.619 -15.586 1 95.69 105 ASP A N 1
ATOM 829 C CA . ASP A 1 105 ? 11.484 -2.123 -16.375 1 95.69 105 ASP A CA 1
ATOM 830 C C . ASP A 1 105 ? 10.609 -3.273 -16.875 1 95.69 105 ASP A C 1
ATOM 832 O O . ASP A 1 105 ? 9.383 -3.162 -16.922 1 95.69 105 ASP A O 1
ATOM 836 N N . GLN A 1 106 ? 11.242 -4.363 -17.297 1 93.88 106 GLN A N 1
ATOM 837 C CA . GLN A 1 106 ? 10.508 -5.547 -17.75 1 93.88 106 GLN A CA 1
ATOM 838 C C . GLN A 1 106 ? 9.664 -6.125 -16.609 1 93.88 106 GLN A C 1
ATOM 840 O O . GLN A 1 106 ? 8.516 -6.512 -16.828 1 93.88 106 GLN A O 1
ATOM 845 N N . ARG A 1 107 ? 10.25 -6.195 -15.453 1 93.75 107 ARG A N 1
ATOM 846 C CA . ARG A 1 107 ? 9.516 -6.719 -14.305 1 93.75 107 ARG A CA 1
ATOM 847 C C . ARG A 1 107 ? 8.336 -5.824 -13.953 1 93.75 107 ARG A C 1
ATOM 849 O O . ARG A 1 107 ? 7.266 -6.316 -13.578 1 93.75 107 ARG A O 1
ATOM 856 N N . MET A 1 108 ? 8.539 -4.562 -14.031 1 95.25 108 MET A N 1
ATOM 857 C CA . MET A 1 108 ? 7.453 -3.619 -13.758 1 95.25 108 MET A CA 1
ATOM 858 C C . MET A 1 108 ? 6.32 -3.791 -14.766 1 95.25 108 MET A C 1
ATOM 860 O O . MET A 1 108 ? 5.145 -3.693 -14.406 1 95.25 108 MET A O 1
ATOM 864 N N . HIS A 1 109 ? 6.699 -3.934 -16 1 95.62 109 HIS A N 1
ATOM 865 C CA . HIS A 1 109 ? 5.695 -4.18 -17.031 1 95.62 109 HIS A CA 1
ATOM 866 C C . HIS A 1 109 ? 4.898 -5.449 -16.734 1 95.62 109 HIS A C 1
ATOM 868 O O . HIS A 1 109 ? 3.67 -5.449 -16.828 1 95.62 109 HIS A O 1
ATOM 874 N N . GLU A 1 110 ? 5.551 -6.516 -16.391 1 94.56 110 GLU A N 1
ATOM 875 C CA . GLU A 1 110 ? 4.91 -7.781 -16.031 1 94.56 110 GLU A CA 1
ATOM 876 C C . GLU A 1 110 ? 3.998 -7.621 -14.828 1 94.56 110 GLU A C 1
ATOM 878 O O . GLU A 1 110 ? 2.9 -8.188 -14.789 1 94.56 110 GLU A O 1
ATOM 883 N N . LEU A 1 111 ? 4.465 -6.934 -13.836 1 94.75 111 LEU A N 1
ATOM 884 C CA . LEU A 1 111 ? 3.637 -6.652 -12.672 1 94.75 111 LEU A CA 1
ATOM 885 C C . LEU A 1 111 ? 2.387 -5.871 -13.062 1 94.75 111 LEU A C 1
ATOM 887 O O . LEU A 1 111 ? 1.302 -6.121 -12.531 1 94.75 111 LEU A O 1
ATOM 891 N N . GLY A 1 112 ? 2.555 -4.852 -13.906 1 95.19 112 GLY A N 1
ATOM 892 C CA . GLY A 1 112 ? 1.418 -4.094 -14.406 1 95.19 112 GLY A CA 1
ATOM 893 C C . GLY A 1 112 ? 0.348 -4.965 -15.031 1 95.19 112 GLY A C 1
ATOM 894 O O . GLY A 1 112 ? -0.846 -4.727 -14.844 1 95.19 112 GLY A O 1
ATOM 895 N N . GLU A 1 113 ? 0.743 -6 -15.789 1 94.06 113 GLU A N 1
ATOM 896 C CA . GLU A 1 113 ? -0.195 -6.945 -16.391 1 94.06 113 GLU A CA 1
ATOM 897 C C . GLU A 1 113 ? -0.825 -7.848 -15.328 1 94.06 113 GLU A C 1
ATOM 899 O O . GLU A 1 113 ? -2.021 -8.133 -15.383 1 94.06 113 GLU A O 1
ATOM 904 N N . LEU A 1 114 ? -0.021 -8.242 -14.469 1 93.75 114 LEU A N 1
ATOM 905 C CA . LEU A 1 114 ? -0.454 -9.172 -13.43 1 93.75 114 LEU A CA 1
ATOM 906 C C . LEU A 1 114 ? -1.52 -8.531 -12.539 1 93.75 114 LEU A C 1
ATOM 908 O O . LEU A 1 114 ? -2.463 -9.203 -12.117 1 93.75 114 LEU A O 1
ATOM 912 N N . VAL A 1 115 ? -1.398 -7.289 -12.18 1 94.88 115 VAL A N 1
ATOM 913 C CA . VAL A 1 115 ? -2.334 -6.633 -11.266 1 94.88 115 VAL A CA 1
ATOM 914 C C . VAL A 1 115 ? -3.715 -6.559 -11.914 1 94.88 115 VAL A C 1
ATOM 916 O O . VAL A 1 115 ? -4.734 -6.629 -11.227 1 94.88 115 VAL A O 1
ATOM 919 N N . HIS A 1 116 ? -3.811 -6.469 -13.211 1 94.12 116 HIS A N 1
ATOM 920 C CA . HIS A 1 116 ? -5.098 -6.465 -13.898 1 94.12 116 HIS A CA 1
ATOM 921 C C . HIS A 1 116 ? -5.762 -7.84 -13.828 1 94.12 116 HIS A C 1
ATOM 923 O O . HIS A 1 116 ? -6.977 -7.938 -13.656 1 94.12 116 HIS A O 1
ATOM 929 N N . VAL A 1 117 ? -4.941 -8.859 -14.062 1 94.5 117 VAL A N 1
ATOM 930 C CA . VAL A 1 117 ? -5.441 -10.227 -13.922 1 94.5 117 VAL A CA 1
ATOM 931 C C . VAL A 1 117 ? -5.953 -10.438 -12.492 1 94.5 117 VAL A C 1
ATOM 933 O O . VAL A 1 117 ? -7.039 -10.977 -12.297 1 94.5 117 VAL A O 1
ATOM 936 N N . MET A 1 118 ? -5.168 -10.016 -11.531 1 95.88 118 MET A N 1
ATOM 937 C CA . MET A 1 118 ? -5.543 -10.125 -10.125 1 95.88 118 MET A CA 1
ATOM 938 C C . MET A 1 118 ? -6.867 -9.414 -9.859 1 95.88 118 MET A C 1
ATOM 940 O O . MET A 1 118 ? -7.742 -9.961 -9.18 1 95.88 118 MET A O 1
ATOM 944 N N . LYS A 1 119 ? -6.965 -8.188 -10.375 1 96.62 119 LYS A N 1
ATOM 945 C CA . LYS A 1 119 ? -8.195 -7.422 -10.18 1 96.62 119 LYS A CA 1
ATOM 946 C C . LYS A 1 119 ? -9.406 -8.188 -10.703 1 96.62 119 LYS A C 1
ATOM 948 O O . LYS A 1 119 ? -10.43 -8.281 -10.023 1 96.62 119 LYS A O 1
ATOM 953 N N . ASN A 1 120 ? -9.297 -8.75 -11.875 1 96.12 120 ASN A N 1
ATOM 954 C CA . ASN A 1 120 ? -10.391 -9.5 -12.477 1 96.12 120 ASN A CA 1
ATOM 955 C C . ASN A 1 120 ? -10.797 -10.695 -11.625 1 96.12 120 ASN A C 1
ATOM 957 O O . ASN A 1 120 ? -11.992 -10.961 -11.445 1 96.12 120 ASN A O 1
ATOM 961 N N . ILE A 1 121 ? -9.852 -11.398 -11.188 1 96.12 121 ILE A N 1
ATOM 962 C CA . ILE A 1 121 ? -10.117 -12.57 -10.359 1 96.12 121 ILE A CA 1
ATOM 963 C C . ILE A 1 121 ? -10.797 -12.141 -9.062 1 96.12 121 ILE A C 1
ATOM 965 O O . ILE A 1 121 ? -11.789 -12.734 -8.648 1 96.12 121 ILE A O 1
ATOM 969 N N . LEU A 1 122 ? -10.289 -11.109 -8.391 1 96.25 122 LEU A N 1
ATOM 970 C CA . LEU A 1 122 ? -10.812 -10.633 -7.117 1 96.25 122 LEU A CA 1
ATOM 971 C C . LEU A 1 122 ? -12.258 -10.164 -7.262 1 96.25 122 LEU A C 1
ATOM 973 O O . LEU A 1 122 ? -13.078 -10.383 -6.367 1 96.25 122 LEU A O 1
ATOM 977 N N . GLU A 1 123 ? -12.586 -9.516 -8.352 1 96.25 123 GLU A N 1
ATOM 978 C CA . GLU A 1 123 ? -13.914 -8.938 -8.531 1 96.25 123 GLU A CA 1
ATOM 979 C C . GLU A 1 123 ? -14.898 -9.977 -9.078 1 96.25 123 GLU A C 1
ATOM 981 O O . GLU A 1 123 ? -16.109 -9.766 -9.039 1 96.25 123 GLU A O 1
ATOM 986 N N . SER A 1 124 ? -14.383 -11.078 -9.602 1 91.06 124 SER A N 1
ATOM 987 C CA . SER A 1 124 ? -15.242 -12.148 -10.094 1 91.06 124 SER A CA 1
ATOM 988 C C . SER A 1 124 ? -15.734 -13.031 -8.945 1 91.06 124 SER A C 1
ATOM 990 O O . SER A 1 124 ? -16.734 -13.734 -9.094 1 91.06 124 SER A O 1
ATOM 992 N N . GLU A 1 125 ? -15.031 -13.133 -7.938 1 74.81 125 GLU A N 1
ATOM 993 C CA . GLU A 1 125 ? -15.383 -13.961 -6.789 1 74.81 125 GLU A CA 1
ATOM 994 C C . GLU A 1 125 ? -16.562 -13.375 -6.031 1 74.81 125 GLU A C 1
ATOM 996 O O . GLU A 1 125 ? -17.094 -14.008 -5.113 1 74.81 125 GLU A O 1
ATOM 1001 N N . ASN A 1 126 ? -17.188 -12.203 -6.355 1 59.78 126 ASN A N 1
ATOM 1002 C CA . ASN A 1 126 ? -18.375 -11.672 -5.695 1 59.78 126 ASN A CA 1
ATOM 1003 C C . ASN A 1 126 ? -19.641 -12.367 -6.176 1 59.78 126 ASN A C 1
ATOM 1005 O O . ASN A 1 126 ? -19.75 -12.719 -7.348 1 59.78 126 ASN A O 1
ATOM 1009 N N . MET B 1 1 ? -18.812 6.723 -8.32 1 61.94 1 MET B N 1
ATOM 1010 C CA . MET B 1 1 ? -17.594 5.949 -8.516 1 61.94 1 MET B CA 1
ATOM 1011 C C . MET B 1 1 ? -16.531 6.34 -7.48 1 61.94 1 MET B C 1
ATOM 1013 O O . MET B 1 1 ? -16.344 7.523 -7.203 1 61.94 1 MET B O 1
ATOM 1017 N N . THR B 1 2 ? -15.945 5.367 -6.582 1 84.62 2 THR B N 1
ATOM 1018 C CA . THR B 1 2 ? -14.922 5.641 -5.582 1 84.62 2 THR B CA 1
ATOM 1019 C C . THR B 1 2 ? -13.609 6.051 -6.246 1 84.62 2 THR B C 1
ATOM 1021 O O . THR B 1 2 ? -13.25 5.523 -7.301 1 84.62 2 THR B O 1
ATOM 1024 N N . ARG B 1 3 ? -13.164 7.211 -5.832 1 92.19 3 ARG B N 1
ATOM 1025 C CA . ARG B 1 3 ? -11.898 7.707 -6.348 1 92.19 3 ARG B CA 1
ATOM 1026 C C . ARG B 1 3 ? -10.805 7.629 -5.285 1 92.19 3 ARG B C 1
ATOM 1028 O O . ARG B 1 3 ? -11.047 7.922 -4.113 1 92.19 3 ARG B O 1
ATOM 1035 N N . SER B 1 4 ? -9.602 7.117 -5.66 1 96.38 4 SER B N 1
ATOM 1036 C CA . SER B 1 4 ? -8.422 7.008 -4.809 1 96.38 4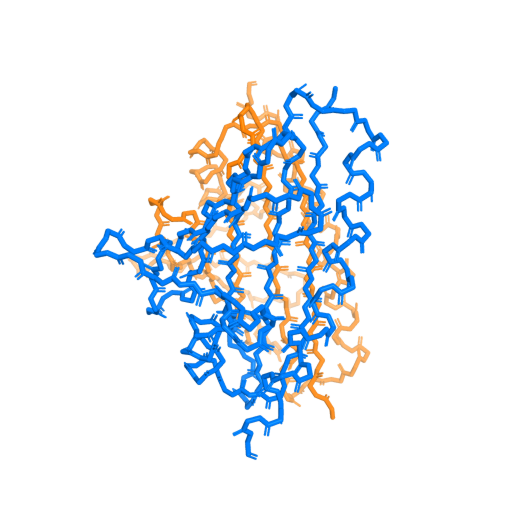 SER B CA 1
ATOM 1037 C C . SER B 1 4 ? -7.145 7.324 -5.582 1 96.38 4 SER B C 1
ATOM 1039 O O . SER B 1 4 ? -7.09 7.137 -6.801 1 96.38 4 SER B O 1
ATOM 1041 N N . ARG B 1 5 ? -6.184 7.906 -4.945 1 96.62 5 ARG B N 1
ATOM 1042 C CA . ARG B 1 5 ? -4.875 8.156 -5.539 1 96.62 5 ARG B CA 1
ATOM 1043 C C . ARG B 1 5 ? -3.754 7.82 -4.562 1 96.62 5 ARG B C 1
ATOM 1045 O O . ARG B 1 5 ? -3.857 8.109 -3.369 1 96.62 5 ARG B O 1
ATOM 1052 N N . THR B 1 6 ? -2.74 7.145 -5.043 1 97.81 6 THR B N 1
ATOM 1053 C CA . THR B 1 6 ? -1.542 6.828 -4.273 1 97.81 6 THR B CA 1
ATOM 1054 C C . THR B 1 6 ? -0.336 7.598 -4.809 1 97.81 6 THR B C 1
ATOM 1056 O O . THR B 1 6 ? -0.117 7.648 -6.02 1 97.81 6 THR B O 1
ATOM 1059 N N . ILE B 1 7 ? 0.405 8.234 -3.914 1 97.5 7 ILE B N 1
ATOM 1060 C CA . ILE B 1 7 ? 1.662 8.891 -4.258 1 97.5 7 ILE B CA 1
ATOM 1061 C C . ILE B 1 7 ? 2.807 8.25 -3.469 1 97.5 7 ILE B C 1
ATOM 1063 O O . ILE B 1 7 ? 2.602 7.742 -2.365 1 97.5 7 ILE B O 1
ATOM 1067 N N . SER B 1 8 ? 3.943 8.172 -3.996 1 97.31 8 SER B N 1
ATOM 1068 C CA . SER B 1 8 ? 5.145 7.66 -3.344 1 97.31 8 SER B CA 1
ATOM 1069 C C . SER B 1 8 ? 6.359 8.523 -3.658 1 97.31 8 SER B C 1
ATOM 1071 O O . SER B 1 8 ? 6.48 9.055 -4.762 1 97.31 8 SER B O 1
ATOM 1073 N N . ILE B 1 9 ? 7.23 8.672 -2.697 1 96.88 9 ILE B N 1
ATOM 1074 C CA . ILE B 1 9 ? 8.477 9.398 -2.887 1 96.88 9 ILE B CA 1
ATOM 1075 C C . ILE B 1 9 ? 9.633 8.617 -2.27 1 96.88 9 ILE B C 1
ATOM 1077 O O . ILE B 1 9 ? 9.469 7.957 -1.241 1 96.88 9 ILE B O 1
ATOM 1081 N N . THR B 1 10 ? 10.781 8.688 -2.904 1 96.69 10 THR B N 1
ATOM 1082 C CA . THR B 1 10 ? 12.008 8.109 -2.367 1 96.69 10 THR B CA 1
ATOM 1083 C C . THR B 1 10 ? 12.766 9.125 -1.522 1 96.69 10 THR B C 1
ATOM 1085 O O . THR B 1 10 ? 12.977 10.258 -1.956 1 96.69 10 THR B O 1
ATOM 1088 N N . VAL B 1 11 ? 13.07 8.781 -0.389 1 96.88 11 VAL B N 1
ATOM 1089 C CA . VAL B 1 11 ? 13.859 9.664 0.469 1 96.88 11 VAL B CA 1
ATOM 1090 C C . VAL B 1 11 ? 15.203 9.016 0.778 1 96.88 11 VAL B C 1
ATOM 1092 O O . VAL B 1 11 ? 15.289 7.805 0.996 1 96.88 11 VAL B O 1
ATOM 1095 N N . LYS B 1 12 ? 16.328 9.875 0.75 1 96.31 12 LYS B N 1
ATOM 1096 C CA . LYS B 1 12 ? 17.672 9.406 1.076 1 96.31 12 LYS B CA 1
ATOM 1097 C C . LYS B 1 12 ? 17.875 9.328 2.586 1 96.31 12 LYS B C 1
ATOM 1099 O O . LYS B 1 12 ? 18.672 10.086 3.146 1 96.31 12 LYS B O 1
ATOM 1104 N N . LYS B 1 13 ? 17.266 8.461 3.195 1 96.62 13 LYS B N 1
ATOM 1105 C CA . LYS B 1 13 ? 17.312 8.188 4.629 1 96.62 13 LYS B CA 1
ATOM 1106 C C . LYS B 1 13 ? 16.875 6.762 4.938 1 96.62 13 LYS B C 1
ATOM 1108 O O . LYS B 1 13 ? 15.922 6.262 4.348 1 96.62 13 LYS B O 1
ATOM 1113 N N . LYS B 1 14 ? 17.531 6.078 5.852 1 96.31 14 LYS B N 1
ATOM 1114 C CA . LYS B 1 14 ? 17.172 4.719 6.23 1 96.31 14 LYS B CA 1
ATOM 1115 C C . LYS B 1 14 ? 15.766 4.672 6.82 1 96.31 14 LYS B C 1
ATOM 1117 O O . LYS B 1 14 ? 15.328 5.621 7.48 1 96.31 14 LYS B O 1
ATOM 1122 N N . THR B 1 15 ? 15.109 3.582 6.633 1 96.94 15 THR B N 1
ATOM 1123 C CA . THR B 1 15 ? 13.695 3.4 6.941 1 96.94 15 THR B CA 1
ATOM 1124 C C . THR B 1 15 ? 13.391 3.83 8.375 1 96.94 15 THR B C 1
ATOM 1126 O O . THR B 1 15 ? 12.492 4.641 8.617 1 96.94 15 THR B O 1
ATOM 1129 N N . GLY B 1 16 ? 14.109 3.271 9.344 1 97.12 16 GLY B N 1
ATOM 1130 C CA . GLY B 1 16 ? 13.875 3.611 10.734 1 97.12 16 GLY B CA 1
ATOM 1131 C C . GLY B 1 16 ? 14.047 5.09 11.023 1 97.12 16 GLY B C 1
ATOM 1132 O O . GLY B 1 16 ? 13.242 5.68 11.75 1 97.12 16 GLY B O 1
ATOM 1133 N N . ASP B 1 17 ? 15.094 5.719 10.484 1 97.31 17 ASP B N 1
ATOM 1134 C CA . ASP B 1 17 ? 15.359 7.141 10.672 1 97.31 17 ASP B CA 1
ATOM 1135 C C . ASP B 1 17 ? 14.273 7.992 10.016 1 97.31 17 ASP B C 1
ATOM 1137 O O . ASP B 1 17 ? 13.828 8.984 10.594 1 97.31 17 ASP B O 1
ATOM 1141 N N . ALA B 1 18 ? 13.914 7.586 8.758 1 97.88 18 ALA B N 1
ATOM 1142 C CA . ALA B 1 18 ? 12.844 8.297 8.07 1 97.88 18 ALA B CA 1
ATOM 1143 C C . ALA B 1 18 ? 11.547 8.242 8.875 1 97.88 18 ALA B C 1
ATOM 1145 O O . ALA B 1 18 ? 10.859 9.25 9.031 1 97.88 18 ALA B O 1
ATOM 1146 N N . PHE B 1 19 ? 11.18 7.07 9.414 1 98.25 19 PHE B N 1
ATOM 1147 C CA . PHE B 1 19 ? 9.992 6.848 10.219 1 98.25 19 PHE B CA 1
ATOM 1148 C C . PHE B 1 19 ? 9.961 7.789 11.414 1 98.25 19 PHE B C 1
ATOM 1150 O O . PHE B 1 19 ? 8.992 8.523 11.617 1 98.25 19 PHE B O 1
ATOM 1157 N N . ASP B 1 20 ? 11.055 7.828 12.156 1 97.5 20 ASP B N 1
ATOM 1158 C CA . ASP B 1 20 ? 11.148 8.656 13.359 1 97.5 20 ASP B CA 1
ATOM 1159 C C . ASP B 1 20 ? 11.07 10.141 13.008 1 97.5 20 ASP B C 1
ATOM 1161 O O . ASP B 1 20 ? 10.461 10.922 13.742 1 97.5 20 ASP B O 1
ATOM 1165 N N . SER B 1 21 ? 11.742 10.539 11.945 1 97.62 21 SER B N 1
ATOM 1166 C CA . SER B 1 21 ? 11.734 11.93 11.516 1 97.62 21 SER B CA 1
ATOM 1167 C C . SER B 1 21 ? 10.336 12.383 11.125 1 97.62 21 SER B C 1
ATOM 1169 O O . SER B 1 21 ? 9.945 13.523 11.398 1 97.62 21 SER B O 1
ATOM 1171 N N . ILE B 1 22 ? 9.555 11.492 10.406 1 97.94 22 ILE B N 1
ATOM 1172 C CA . ILE B 1 22 ? 8.219 11.844 9.953 1 97.94 22 ILE B CA 1
ATOM 1173 C C . ILE B 1 22 ? 7.301 12.078 11.156 1 97.94 22 ILE B C 1
ATOM 1175 O O . ILE B 1 22 ? 6.473 12.992 11.148 1 97.94 22 ILE B O 1
ATOM 1179 N N . LEU B 1 23 ? 7.465 11.336 12.227 1 97.25 23 LEU B N 1
ATOM 1180 C CA . LEU B 1 23 ? 6.672 11.492 13.445 1 97.25 23 LEU B CA 1
ATOM 1181 C C . LEU B 1 23 ? 6.879 12.875 14.047 1 97.25 23 LEU B C 1
ATOM 1183 O O . LEU B 1 23 ? 6.023 13.375 14.789 1 97.25 23 LEU B O 1
ATOM 1187 N N . GLN B 1 24 ? 7.992 13.477 13.703 1 96.06 24 GLN B N 1
ATOM 1188 C CA . GLN B 1 24 ? 8.344 14.766 14.289 1 96.06 24 GLN B CA 1
ATOM 1189 C C . GLN B 1 24 ? 8.188 15.891 13.273 1 96.06 24 GLN B C 1
ATOM 1191 O O . GLN B 1 24 ? 8.641 17.016 13.5 1 96.06 24 GLN B O 1
ATOM 1196 N N . LEU B 1 25 ? 7.566 15.688 12.211 1 96.69 25 LEU B N 1
ATOM 1197 C CA . LEU B 1 25 ? 7.531 16.609 11.086 1 96.69 25 LEU B CA 1
ATOM 1198 C C . LEU B 1 25 ? 6.609 17.781 11.375 1 96.69 25 LEU B C 1
ATOM 1200 O O . LEU B 1 25 ? 6.879 18.906 10.945 1 96.69 25 LEU B O 1
ATOM 1204 N N . PRO B 1 26 ? 5.484 17.609 12.102 1 96.5 26 PRO B N 1
ATOM 1205 C CA . PRO B 1 26 ? 4.492 18.688 12.164 1 96.5 26 PRO B CA 1
ATOM 1206 C C . PRO B 1 26 ? 5.094 20.016 12.602 1 96.5 26 PRO B C 1
ATOM 1208 O O . PRO B 1 26 ? 4.941 21.031 11.914 1 96.5 26 PRO B O 1
ATOM 1211 N N . PRO B 1 27 ? 5.855 20.109 13.656 1 96.38 27 PRO B N 1
ATOM 1212 C CA . PRO B 1 27 ? 6.387 21.406 14.039 1 96.38 27 PRO B CA 1
ATOM 1213 C C . PRO B 1 27 ? 7.469 21.906 13.086 1 96.38 27 PRO B C 1
ATOM 1215 O O . PRO B 1 27 ? 7.789 23.109 13.078 1 96.38 27 PRO B O 1
ATOM 1218 N N . LYS B 1 28 ? 8.125 21.047 12.297 1 96 28 LYS B N 1
ATOM 1219 C CA . LYS B 1 28 ? 9.141 21.453 11.328 1 96 28 LYS B CA 1
ATOM 1220 C C . LYS B 1 28 ? 8.5 22.078 10.094 1 96 28 LYS B C 1
ATOM 1222 O O . LYS B 1 28 ? 9.117 22.906 9.422 1 96 28 LYS B O 1
ATOM 1227 N N . ILE B 1 29 ? 7.254 21.656 9.781 1 94.56 29 ILE B N 1
ATOM 1228 C CA . ILE B 1 29 ? 6.527 22.188 8.633 1 94.56 29 ILE B CA 1
ATOM 1229 C C . ILE B 1 29 ? 5.645 23.359 9.062 1 94.56 29 ILE B C 1
ATOM 1231 O O . ILE B 1 29 ? 5.512 24.344 8.328 1 94.56 29 ILE B O 1
ATOM 1235 N N . MET B 1 30 ? 5.039 23.172 10.211 1 95.31 30 MET B N 1
ATOM 1236 C CA . MET B 1 30 ? 4.16 24.156 10.812 1 95.31 30 MET B CA 1
ATOM 1237 C C . MET B 1 30 ? 4.719 24.641 12.148 1 95.31 30 MET B C 1
ATOM 1239 O O . MET B 1 30 ? 4.457 24.031 13.195 1 95.31 30 MET B O 1
ATOM 1243 N N . PRO B 1 31 ? 5.309 25.797 12.156 1 95.94 31 PRO B N 1
ATOM 1244 C CA . PRO B 1 31 ? 5.996 26.266 13.367 1 95.94 31 PRO B CA 1
ATOM 1245 C C . PRO B 1 31 ? 5.055 26.422 14.555 1 95.94 31 PRO B C 1
ATOM 1247 O O . PRO B 1 31 ? 5.492 26.375 15.703 1 95.94 31 PRO B O 1
ATOM 1250 N N . ASP B 1 32 ? 3.787 26.609 14.336 1 97.81 32 ASP B N 1
ATOM 1251 C CA . ASP B 1 32 ? 2.84 26.797 15.43 1 97.81 32 ASP B CA 1
ATOM 1252 C C . ASP B 1 32 ? 2.258 25.469 15.891 1 97.81 32 ASP B C 1
ATOM 1254 O O . ASP B 1 32 ? 1.354 25.438 16.734 1 97.81 32 ASP B O 1
ATOM 1258 N N . ALA B 1 33 ? 2.732 24.328 15.367 1 98.31 33 ALA B N 1
ATOM 1259 C CA . ALA B 1 33 ? 2.203 23.016 15.727 1 98.31 33 ALA B CA 1
ATOM 1260 C C . ALA B 1 33 ? 2.465 22.703 17.203 1 98.31 33 ALA B C 1
ATOM 1262 O O . ALA B 1 33 ? 3.576 22.922 17.703 1 98.31 33 ALA B O 1
ATOM 1263 N N . ARG B 1 34 ? 1.331 22.25 17.844 1 98.12 34 ARG B N 1
ATOM 1264 C CA . ARG B 1 34 ? 1.41 21.828 19.234 1 98.12 34 ARG B CA 1
ATOM 1265 C C . ARG B 1 34 ? 0.835 20.422 19.406 1 98.12 34 ARG B C 1
ATOM 1267 O O . ARG B 1 34 ? -0.176 20.078 18.797 1 98.12 34 ARG B O 1
ATOM 1274 N N . ILE B 1 35 ? 1.465 19.656 20.344 1 97.69 35 ILE B N 1
ATOM 1275 C CA . ILE B 1 35 ? 1.006 18.297 20.562 1 97.69 35 ILE B CA 1
ATOM 1276 C C . ILE B 1 35 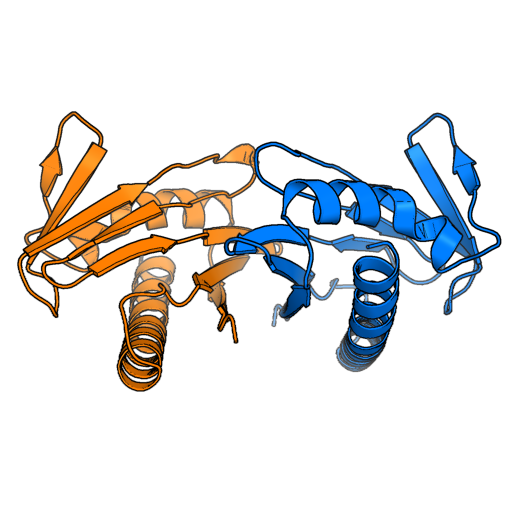? 0.3 18.203 21.922 1 97.69 35 ILE B C 1
ATOM 1278 O O . ILE B 1 35 ? 0.748 18.797 22.906 1 97.69 35 ILE B O 1
ATOM 1282 N N . SER B 1 36 ? -0.807 17.547 21.906 1 97.94 36 SER B N 1
ATOM 1283 C CA . SER B 1 36 ? -1.562 17.297 23.141 1 97.94 36 SER B CA 1
ATOM 1284 C C . SER B 1 36 ? -1.163 15.977 23.781 1 97.94 36 SER B C 1
ATOM 1286 O O . SER B 1 36 ? -0.415 15.195 23.188 1 97.94 36 SER B O 1
ATOM 1288 N N . ASP B 1 37 ? -1.733 15.734 25 1 96.88 37 ASP B N 1
ATOM 1289 C CA . ASP B 1 37 ? -1.429 14.508 25.75 1 96.88 37 ASP B CA 1
ATOM 1290 C C . ASP B 1 37 ? -2.008 13.289 25.047 1 96.88 37 ASP B C 1
ATOM 1292 O O . ASP B 1 37 ? -1.467 12.188 25.156 1 96.88 37 ASP B O 1
ATOM 1296 N N . ASP B 1 38 ? -3.041 13.523 24.266 1 96.25 38 ASP B N 1
ATOM 1297 C CA . ASP B 1 38 ? -3.699 12.406 23.594 1 96.25 38 ASP B CA 1
ATOM 1298 C C . ASP B 1 38 ? -3.066 12.148 22.234 1 96.25 38 ASP B C 1
ATOM 1300 O O . ASP B 1 38 ? -3.545 11.297 21.469 1 96.25 38 ASP B O 1
ATOM 1304 N N . GLY B 1 39 ? -2.064 12.852 21.891 1 96.88 39 GLY B N 1
ATOM 1305 C CA . GLY B 1 39 ? -1.263 12.555 20.719 1 96.88 39 GLY B CA 1
ATOM 1306 C C . GLY B 1 39 ? -1.693 13.328 19.484 1 96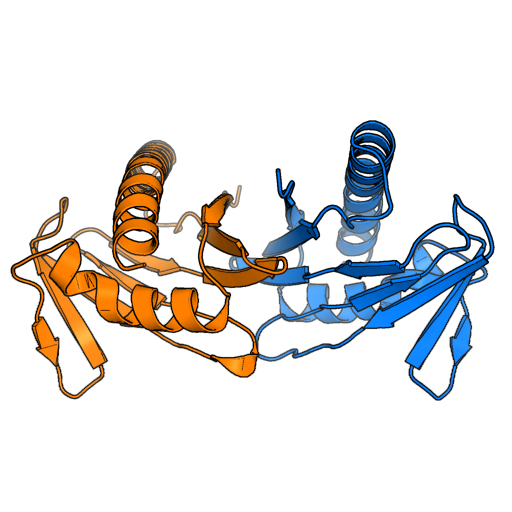.88 39 GLY B C 1
ATOM 1307 O O . GLY B 1 39 ? -1.244 13.039 18.375 1 96.88 39 GLY B O 1
ATOM 1308 N N . TRP B 1 40 ? -2.584 14.32 19.672 1 98.31 40 TRP B N 1
ATOM 1309 C CA . TRP B 1 40 ? -3.018 15.141 18.547 1 98.31 40 TRP B CA 1
ATOM 1310 C C . TRP B 1 40 ? -2.094 16.344 18.359 1 98.31 40 TRP B C 1
ATOM 1312 O O . TRP B 1 40 ? -1.858 17.109 19.297 1 98.31 40 TRP B O 1
ATOM 1322 N N . TRP B 1 41 ? -1.552 16.484 17.156 1 98.56 41 TRP B N 1
ATOM 1323 C CA . TRP B 1 41 ? -0.933 17.734 16.734 1 98.56 41 TRP B CA 1
ATOM 1324 C C . TRP B 1 41 ? -1.988 18.734 16.281 1 98.56 41 TRP B C 1
ATOM 1326 O O . TRP B 1 41 ? -2.902 18.391 15.523 1 98.56 41 TRP B O 1
ATOM 1336 N N . SER B 1 42 ? -1.881 19.953 16.688 1 98.56 42 SER B N 1
ATOM 1337 C CA . SER B 1 42 ? -2.76 21.031 16.234 1 98.56 42 SER B CA 1
ATOM 1338 C C . SER B 1 42 ? -1.962 22.188 15.664 1 98.56 42 SER B C 1
ATOM 1340 O O . SER B 1 42 ? -0.904 22.547 16.188 1 98.56 42 SER B O 1
ATOM 1342 N N . PHE B 1 43 ? -2.48 22.75 14.602 1 98.25 43 PHE B N 1
ATOM 1343 C CA . PHE B 1 43 ? -1.802 23.859 13.938 1 98.25 43 PHE B CA 1
ATOM 1344 C C . PHE B 1 43 ? -2.758 24.609 13.008 1 98.25 43 PHE B C 1
ATOM 1346 O O . PHE B 1 43 ? -3.877 24.156 12.766 1 98.25 43 PHE B O 1
ATOM 1353 N N . ASN B 1 44 ? -2.4 25.812 12.578 1 96.5 44 ASN B N 1
ATOM 1354 C CA . ASN B 1 44 ? -3.115 26.531 11.516 1 96.5 44 ASN B CA 1
ATOM 1355 C C . ASN B 1 44 ? -2.635 26.094 10.133 1 96.5 44 ASN B C 1
ATOM 1357 O O . ASN B 1 44 ? -1.564 26.516 9.688 1 96.5 44 ASN B O 1
ATOM 1361 N N . GLY B 1 45 ? -3.496 25.219 9.484 1 92.25 45 GLY B N 1
ATOM 1362 C CA . GLY B 1 45 ? -3.145 24.75 8.148 1 92.25 45 GLY B CA 1
ATOM 1363 C C . GLY B 1 45 ? -3.75 25.594 7.043 1 92.25 45 GLY B C 1
ATOM 1364 O O . GLY B 1 45 ? -4.379 26.625 7.305 1 92.25 45 GLY B O 1
ATOM 1365 N N . PRO B 1 46 ? -3.539 25.219 5.816 1 88.38 46 PRO B N 1
ATOM 1366 C CA . PRO B 1 46 ? -4.012 25.969 4.656 1 88.38 46 PRO B CA 1
ATOM 1367 C C . PRO B 1 46 ? -5.527 26.156 4.641 1 88.38 46 PRO B C 1
ATOM 1369 O O . PRO B 1 46 ? -6.039 27.094 4.035 1 88.38 46 PRO B O 1
ATOM 1372 N N . HIS B 1 47 ? -6.305 25.234 5.328 1 91.31 47 HIS B N 1
ATOM 1373 C CA . HIS B 1 47 ? -7.762 25.297 5.34 1 91.31 47 HIS B CA 1
ATOM 1374 C C . HIS B 1 47 ? -8.289 25.594 6.738 1 91.31 47 HIS B C 1
ATOM 1376 O O . HIS B 1 47 ? -9.32 25.047 7.141 1 91.31 47 HIS B O 1
ATOM 1382 N N . GLY B 1 48 ? -7.441 26.359 7.477 1 94.31 48 GLY B N 1
ATOM 1383 C CA . GLY B 1 48 ? -7.852 26.75 8.812 1 94.31 48 GLY B CA 1
ATOM 1384 C C . GLY B 1 48 ? -7.273 25.875 9.906 1 94.31 48 GLY B C 1
ATOM 1385 O O . GLY B 1 48 ? -6.258 25.203 9.695 1 94.31 48 GLY B O 1
ATOM 1386 N N . LEU B 1 49 ? -7.949 25.969 11.094 1 97.06 49 LEU B N 1
ATOM 1387 C CA . LEU B 1 49 ? -7.5 25.156 12.219 1 97.06 49 LEU B CA 1
ATOM 1388 C C . LEU B 1 49 ? -7.512 23.672 11.859 1 97.06 49 LEU B C 1
ATOM 1390 O O . LEU B 1 49 ? -8.523 23.156 11.375 1 97.06 49 LEU B O 1
ATOM 1394 N N . SER B 1 50 ? -6.43 23.031 12.023 1 97.19 50 SER B N 1
ATOM 1395 C CA . SER B 1 50 ? -6.234 21.656 11.617 1 97.19 50 SER B CA 1
ATOM 1396 C C . SER B 1 50 ? -5.582 20.828 12.727 1 97.19 50 SER B C 1
ATOM 1398 O O . SER B 1 50 ? -4.922 21.391 13.602 1 97.19 50 SER B O 1
ATOM 1400 N N . LYS B 1 51 ? -5.801 19.547 12.648 1 98.19 51 LYS B N 1
ATOM 1401 C CA . LYS B 1 51 ? -5.141 18.641 13.586 1 98.19 51 LYS B CA 1
ATOM 1402 C C . LYS B 1 51 ? -4.875 17.281 12.938 1 98.19 51 LYS B C 1
ATOM 1404 O O . LYS B 1 51 ? -5.531 16.922 11.961 1 98.19 51 LYS B O 1
ATOM 1409 N N . LEU B 1 52 ? -3.9 16.562 13.445 1 98.12 52 LEU B N 1
ATOM 1410 C CA . LEU B 1 52 ? -3.588 15.219 12.945 1 98.12 52 LEU B CA 1
ATOM 1411 C C . LEU B 1 52 ? -3.072 14.328 14.062 1 98.12 52 LEU B C 1
ATOM 1413 O O . LEU B 1 52 ? -2.504 14.812 15.047 1 98.12 52 LEU B O 1
ATOM 1417 N N . LYS B 1 53 ? -3.369 13.117 13.992 1 98.62 53 LYS B N 1
ATOM 1418 C CA . LYS B 1 53 ? -2.898 12.109 14.938 1 98.62 53 LYS B CA 1
ATOM 1419 C C . LYS B 1 53 ? -2.395 10.867 14.203 1 98.62 53 LYS B C 1
ATOM 1421 O O . LYS B 1 53 ? -3.119 10.273 13.398 1 98.62 53 LYS B O 1
ATOM 1426 N N . PHE B 1 54 ? -1.194 10.461 14.562 1 98.5 54 PHE B N 1
ATOM 1427 C CA . PHE B 1 54 ? -0.601 9.273 13.961 1 98.5 54 PHE B CA 1
ATOM 1428 C C . PHE B 1 54 ? -1.081 8.016 14.672 1 98.5 54 PHE B C 1
ATOM 1430 O O . PHE B 1 54 ? -1.219 7.996 15.898 1 98.5 54 PHE B O 1
ATOM 1437 N N . HIS B 1 55 ? -1.371 7.004 13.922 1 97.69 55 HIS B N 1
ATOM 1438 C CA . HIS B 1 55 ? -1.546 5.625 14.359 1 97.69 55 HIS B CA 1
ATOM 1439 C C . HIS B 1 55 ? -0.454 4.727 13.789 1 97.69 55 HIS B C 1
ATOM 1441 O O . HIS B 1 55 ? -0.66 4.059 12.773 1 97.69 55 HIS B O 1
ATOM 1447 N N . GLU B 1 56 ? 0.631 4.668 14.539 1 96.44 56 GLU B N 1
ATOM 1448 C CA . GLU B 1 56 ? 1.873 4.16 13.961 1 96.44 56 GLU B CA 1
ATOM 1449 C C . GLU B 1 56 ? 2.105 2.703 14.352 1 96.44 56 GLU B C 1
ATOM 1451 O O . GLU B 1 56 ? 1.556 2.223 15.344 1 96.44 56 GLU B O 1
ATOM 1456 N N . ASN B 1 57 ? 2.791 1.955 13.578 1 97.69 57 ASN B N 1
ATOM 1457 C CA . ASN B 1 57 ? 3.459 0.677 13.797 1 97.69 57 ASN B CA 1
ATOM 1458 C C . ASN B 1 57 ? 4.855 0.664 13.188 1 97.69 57 ASN B C 1
ATOM 1460 O O . ASN B 1 57 ? 5.008 0.451 11.977 1 97.69 57 ASN B O 1
ATOM 1464 N N . LYS B 1 58 ? 5.879 0.878 14.031 1 96.69 58 LYS B N 1
ATOM 1465 C CA . LYS B 1 58 ? 7.234 1.104 13.531 1 96.69 58 LYS B CA 1
ATOM 1466 C C . LYS B 1 58 ? 7.781 -0.144 12.844 1 96.69 58 LYS B C 1
ATOM 1468 O O . LYS B 1 58 ? 8.414 -0.05 11.797 1 96.69 58 LYS B O 1
ATOM 1473 N N . SER B 1 59 ? 7.551 -1.332 13.414 1 96.06 59 SER B N 1
ATOM 1474 C CA . SER B 1 59 ? 8.125 -2.561 12.875 1 96.06 59 SER B CA 1
ATOM 1475 C C . SER B 1 59 ? 7.621 -2.832 11.461 1 96.06 59 SER B C 1
ATOM 1477 O O . SER B 1 59 ? 8.305 -3.482 10.664 1 96.06 59 SER B O 1
ATOM 1479 N N . LEU B 1 60 ? 6.41 -2.285 11.078 1 97.19 60 LEU B N 1
ATOM 1480 C CA . LEU B 1 60 ? 5.824 -2.535 9.766 1 97.19 60 LEU B CA 1
ATOM 1481 C C . LEU B 1 60 ? 5.828 -1.269 8.922 1 97.19 60 LEU B C 1
ATOM 1483 O O . LEU B 1 60 ? 5.309 -1.263 7.801 1 97.19 60 LEU B O 1
ATOM 1487 N N . GLY B 1 61 ? 6.387 -0.161 9.453 1 98 61 GLY B N 1
ATOM 1488 C CA . GLY B 1 61 ? 6.52 1.093 8.727 1 98 61 GLY B CA 1
ATOM 1489 C C . GLY B 1 61 ? 5.211 1.845 8.586 1 98 61 GLY B C 1
ATOM 1490 O O . GLY B 1 61 ? 5.086 2.725 7.73 1 98 61 GLY B O 1
ATOM 1491 N N . ILE B 1 62 ? 4.207 1.484 9.375 1 98.5 62 ILE B N 1
ATOM 1492 C CA . ILE B 1 62 ? 2.885 2.092 9.242 1 98.5 62 ILE B CA 1
ATOM 1493 C C . ILE B 1 62 ? 2.857 3.426 9.984 1 98.5 62 ILE B C 1
ATOM 1495 O O . ILE B 1 62 ? 3.197 3.494 11.172 1 98.5 62 ILE B O 1
ATOM 1499 N N . LEU B 1 63 ? 2.506 4.484 9.242 1 98.5 63 LEU B N 1
ATOM 1500 C CA . LEU B 1 63 ? 2.352 5.832 9.789 1 98.5 63 LEU B CA 1
ATOM 1501 C C . LEU B 1 63 ? 0.974 6.395 9.453 1 98.5 63 LEU B C 1
ATOM 1503 O O . LEU B 1 63 ? 0.843 7.582 9.141 1 98.5 63 LEU B O 1
ATOM 1507 N N . ASP B 1 64 ? -0.035 5.504 9.438 1 98.44 64 ASP B N 1
ATOM 1508 C CA . ASP B 1 64 ? -1.39 5.996 9.203 1 98.44 64 ASP B CA 1
ATOM 1509 C C . ASP B 1 64 ? -1.722 7.16 10.133 1 98.44 64 ASP B C 1
ATOM 1511 O O . ASP B 1 64 ? -1.226 7.219 11.258 1 98.44 64 ASP B O 1
ATOM 1515 N N . HIS B 1 65 ? -2.635 8.078 9.648 1 98.5 65 HIS B N 1
ATOM 1516 C CA . HIS B 1 65 ? -3.029 9.172 10.531 1 98.5 65 HIS B CA 1
ATOM 1517 C C . HIS B 1 65 ? -4.402 9.719 10.148 1 98.5 65 HIS B C 1
ATOM 1519 O O . HIS B 1 65 ? -4.871 9.5 9.031 1 98.5 65 HIS B O 1
ATOM 1525 N N . GLN B 1 66 ? -5.023 10.25 11.094 1 97.31 66 GLN B N 1
ATOM 1526 C CA . GLN B 1 66 ? -6.211 11.07 10.875 1 97.31 66 GLN B CA 1
ATOM 1527 C C . GLN B 1 66 ? -5.848 12.539 10.711 1 97.31 66 GLN B C 1
ATOM 1529 O O . GLN B 1 66 ? -4.953 13.047 11.391 1 97.31 66 GLN B O 1
ATOM 1534 N N . TYR B 1 67 ? -6.426 13.086 9.773 1 96.62 67 TYR B N 1
ATOM 1535 C CA . TYR B 1 67 ? -6.289 14.516 9.516 1 96.62 67 TYR B CA 1
ATOM 1536 C C . TYR B 1 67 ? -7.652 15.195 9.477 1 96.62 67 TYR B C 1
ATOM 1538 O O . TYR B 1 67 ? -8.555 14.75 8.758 1 96.62 67 TYR B O 1
ATOM 1546 N N . VAL B 1 68 ? -7.797 16.219 10.281 1 96 68 VAL B N 1
ATOM 1547 C CA . VAL B 1 68 ? -9.062 16.938 10.367 1 96 68 VAL B CA 1
ATOM 1548 C C . VAL B 1 68 ? -8.82 18.438 10.18 1 96 68 VAL B C 1
ATOM 1550 O O . VAL B 1 68 ? -7.926 19 10.812 1 96 68 VAL B O 1
ATOM 1553 N N . ASP B 1 69 ? -9.492 19.031 9.25 1 94.06 69 ASP B N 1
ATOM 1554 C CA . ASP B 1 69 ? -9.516 20.484 9.141 1 94.06 69 ASP B CA 1
ATOM 1555 C C . ASP B 1 69 ? -10.945 21.016 9.203 1 94.06 69 ASP B C 1
ATOM 1557 O O . ASP B 1 69 ? -11.867 20.297 9.578 1 94.06 69 ASP B O 1
ATOM 1561 N N . GLU B 1 70 ? -11.18 22.266 8.984 1 92.44 70 GLU B N 1
ATOM 1562 C CA . GLU B 1 70 ? -12.484 22.891 9.188 1 92.44 70 GLU B CA 1
ATOM 1563 C C . GLU B 1 70 ? -13.492 22.406 8.148 1 92.44 70 GLU B C 1
ATOM 1565 O O . GLU B 1 70 ? -14.703 22.547 8.336 1 92.44 70 GLU B O 1
ATOM 1570 N N . GLU B 1 71 ? -13.008 21.812 7.102 1 86.31 71 GLU B N 1
ATOM 1571 C CA . GLU B 1 71 ? -13.898 21.469 5.984 1 86.31 71 GLU B CA 1
ATOM 1572 C C . GLU B 1 71 ? -14.039 19.969 5.824 1 86.31 71 GLU B C 1
ATOM 1574 O O . GLU B 1 71 ? -14.992 19.484 5.203 1 86.31 71 GLU B O 1
ATOM 1579 N N . SER B 1 72 ? -13.109 19.234 6.402 1 88.12 72 SER B N 1
ATOM 1580 C CA . SER B 1 72 ? -13.078 17.812 6.039 1 88.12 72 SER B CA 1
ATOM 1581 C C . SER B 1 72 ? -12.305 17 7.062 1 88.12 72 SER B C 1
ATOM 1583 O O . SER B 1 72 ? -11.516 17.547 7.836 1 88.12 72 SER B O 1
ATOM 1585 N N . SER B 1 73 ? -12.586 15.75 7.137 1 93.06 73 SER B N 1
ATOM 1586 C CA . SER B 1 73 ? -11.898 14.734 7.934 1 93.06 73 SER B CA 1
ATOM 1587 C C . SER B 1 73 ? -11.406 13.586 7.059 1 93.06 73 SER B C 1
ATOM 1589 O O . SER B 1 73 ? -12.148 13.07 6.227 1 93.06 73 SER B O 1
ATOM 1591 N N . TRP B 1 74 ? -10.133 13.234 7.27 1 93.75 74 TRP B N 1
ATOM 1592 C CA . TRP B 1 74 ? -9.5 12.227 6.418 1 93.75 74 TRP B CA 1
ATOM 1593 C C . TRP B 1 74 ? -8.82 11.148 7.258 1 93.75 74 TRP B C 1
ATOM 1595 O O . TRP B 1 74 ? -8.188 11.453 8.273 1 93.75 74 TRP B O 1
ATOM 1605 N N . ASN B 1 75 ? -9.078 9.914 6.902 1 95.06 75 ASN B N 1
ATOM 1606 C CA . ASN B 1 75 ? -8.148 8.836 7.25 1 95.06 75 ASN B CA 1
ATOM 1607 C C . ASN B 1 75 ? -7.102 8.633 6.164 1 95.06 75 ASN B C 1
ATOM 1609 O O . ASN B 1 75 ? -7.438 8.336 5.016 1 95.06 75 ASN B O 1
ATOM 1613 N N . VAL B 1 76 ? -5.824 8.797 6.543 1 97.44 76 VAL B N 1
ATOM 1614 C CA . VAL B 1 76 ? -4.77 8.805 5.535 1 97.44 76 VAL B CA 1
ATOM 1615 C C . VAL B 1 76 ? -3.836 7.613 5.758 1 97.44 76 VAL B C 1
ATOM 1617 O O . VAL B 1 76 ? -2.947 7.664 6.609 1 97.44 76 VAL B O 1
ATOM 1620 N N . PRO B 1 77 ? -4.012 6.605 4.941 1 98.25 77 PRO B N 1
ATOM 1621 C CA . PRO B 1 77 ? -3.021 5.527 4.973 1 98.25 77 PRO B CA 1
ATOM 1622 C C . PRO B 1 77 ? -1.641 5.984 4.504 1 98.25 77 PRO B C 1
ATOM 1624 O O . PRO B 1 77 ? -1.523 6.648 3.471 1 98.25 77 PRO B O 1
ATOM 1627 N N . MET B 1 78 ? -0.58 5.77 5.305 1 98.5 78 MET B N 1
ATOM 1628 C CA . MET B 1 78 ? 0.812 6.074 4.98 1 98.5 78 MET B CA 1
ATOM 1629 C C . MET B 1 78 ? 1.738 4.965 5.473 1 98.5 78 MET B C 1
ATOM 1631 O O . MET B 1 78 ? 1.553 4.438 6.57 1 98.5 78 MET B O 1
ATOM 1635 N N . ARG B 1 79 ? 2.719 4.598 4.637 1 98.81 79 ARG B N 1
ATOM 1636 C CA . ARG B 1 79 ? 3.693 3.576 5.008 1 98.81 79 ARG B CA 1
ATOM 1637 C C . ARG B 1 79 ? 5.094 3.955 4.535 1 98.81 79 ARG B C 1
ATOM 1639 O O . ARG B 1 79 ? 5.262 4.465 3.426 1 98.81 79 ARG B O 1
ATOM 1646 N N . VAL B 1 80 ? 6.082 3.734 5.387 1 98.56 80 VAL B N 1
ATOM 1647 C CA . VAL B 1 80 ? 7.488 3.836 5.016 1 98.56 80 VAL B CA 1
ATOM 1648 C C . VAL B 1 80 ? 8.047 2.447 4.715 1 98.56 80 VAL B C 1
ATOM 1650 O O . VAL B 1 80 ? 8.078 1.581 5.594 1 98.56 80 VAL B O 1
ATOM 1653 N N . VAL B 1 81 ? 8.508 2.207 3.502 1 97.94 81 VAL B N 1
ATOM 1654 C CA . VAL B 1 81 ? 9 0.917 3.035 1 97.94 81 VAL B CA 1
ATOM 1655 C C . VAL B 1 81 ? 10.516 0.981 2.842 1 97.94 81 VAL B C 1
ATOM 1657 O O . VAL B 1 81 ? 11.039 1.968 2.318 1 97.94 81 VAL B O 1
ATOM 1660 N N . SER B 1 82 ? 11.195 -0.046 3.254 1 96.25 82 SER B N 1
ATOM 1661 C CA . SER B 1 82 ? 12.648 -0.094 3.191 1 96.25 82 SER B CA 1
ATOM 1662 C C . SER B 1 82 ? 13.141 -0.248 1.755 1 96.25 82 SER B C 1
ATOM 1664 O O . SER B 1 82 ? 12.547 -0.993 0.97 1 96.25 82 SER B O 1
ATOM 1666 N N . ASN B 1 83 ? 14.156 0.45 1.406 1 94.56 83 ASN B N 1
ATOM 1667 C CA . ASN B 1 83 ? 14.906 0.374 0.161 1 94.56 83 ASN B CA 1
ATOM 1668 C C . ASN B 1 83 ? 16.406 0.592 0.398 1 94.56 83 ASN B C 1
ATOM 1670 O O . ASN B 1 83 ? 16.969 1.57 -0.084 1 94.56 83 ASN B O 1
ATOM 1674 N N . GLY B 1 84 ? 16.984 -0.369 1.19 1 91.62 84 GLY B N 1
ATOM 1675 C CA . GLY B 1 84 ? 18.391 -0.227 1.538 1 91.62 84 GLY B CA 1
ATOM 1676 C C . GLY B 1 84 ? 18.672 1.011 2.367 1 91.62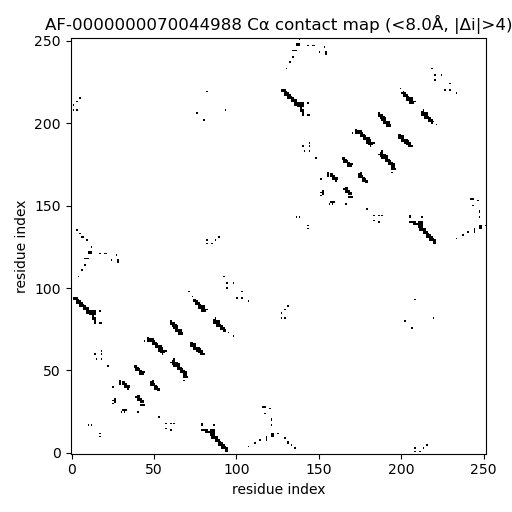 84 GLY B C 1
ATOM 1677 O O . GLY B 1 84 ? 18.062 1.216 3.418 1 91.62 84 GLY B O 1
ATOM 1678 N N . ASP B 1 85 ? 19.641 1.937 1.818 1 93.75 85 ASP B N 1
ATOM 1679 C CA . ASP B 1 85 ? 20 3.186 2.486 1 93.75 85 ASP B CA 1
ATOM 1680 C C . ASP B 1 85 ? 18.953 4.266 2.213 1 93.75 85 ASP B C 1
ATOM 1682 O O . ASP B 1 85 ? 19.078 5.395 2.693 1 93.75 85 ASP B O 1
ATOM 1686 N N . PHE B 1 86 ? 17.953 3.92 1.482 1 95.69 86 PHE B N 1
ATOM 1687 C CA . PHE B 1 86 ? 16.844 4.793 1.143 1 95.69 86 PHE B CA 1
ATOM 1688 C C . PHE B 1 86 ? 15.531 4.23 1.683 1 95.69 86 PHE B C 1
ATOM 1690 O O . PHE B 1 86 ? 15.516 3.146 2.273 1 95.69 86 PHE B O 1
ATOM 1697 N N . SER B 1 87 ? 14.508 4.98 1.582 1 97.19 87 SER B N 1
ATOM 1698 C CA . SER B 1 87 ? 13.164 4.527 1.915 1 97.19 87 SER B CA 1
ATOM 1699 C C . SER B 1 87 ? 12.133 5.129 0.971 1 97.19 87 SER B C 1
ATOM 1701 O O . SER B 1 87 ? 12.375 6.172 0.357 1 97.19 87 SER B O 1
ATOM 1703 N N . GLU B 1 88 ? 11.07 4.363 0.761 1 98 88 GLU B N 1
ATOM 1704 C CA . GLU B 1 88 ? 9.906 4.848 0.027 1 98 88 GLU B CA 1
ATOM 1705 C C . GLU B 1 88 ? 8.773 5.238 0.978 1 98 88 GLU B C 1
ATOM 1707 O O . GLU B 1 88 ? 8.391 4.453 1.845 1 98 88 GLU B O 1
ATOM 1712 N N . VAL B 1 89 ? 8.336 6.461 0.948 1 98.44 89 VAL B N 1
ATOM 1713 C CA . VAL B 1 89 ? 7.145 6.906 1.661 1 98.44 89 VAL B CA 1
ATOM 1714 C C . VAL B 1 89 ? 5.934 6.836 0.734 1 98.44 89 VAL B C 1
ATOM 1716 O O . VAL B 1 89 ? 5.895 7.516 -0.295 1 98.44 89 VAL B O 1
ATOM 1719 N N . VAL B 1 90 ? 4.945 6.012 1.066 1 98.62 90 VAL B N 1
ATOM 1720 C CA . VAL B 1 90 ? 3.777 5.746 0.235 1 98.62 90 VAL B CA 1
ATOM 1721 C C . VAL B 1 90 ? 2.521 6.27 0.927 1 98.62 90 VAL B C 1
ATOM 1723 O O . VAL B 1 90 ? 2.232 5.902 2.068 1 98.62 90 VAL B O 1
ATOM 1726 N N . ILE B 1 91 ? 1.754 7.105 0.306 1 98.62 91 ILE B N 1
ATOM 1727 C CA . ILE B 1 91 ? 0.553 7.723 0.858 1 98.62 91 ILE B CA 1
ATOM 1728 C C . ILE B 1 91 ? -0.629 7.48 -0.076 1 98.62 91 ILE B C 1
ATOM 1730 O O . ILE B 1 91 ? -0.518 7.668 -1.29 1 98.62 91 ILE B O 1
ATOM 1734 N N . THR B 1 92 ? -1.724 7.016 0.37 1 98.06 92 THR B N 1
ATOM 1735 C CA . THR B 1 92 ? -2.959 6.824 -0.382 1 98.06 92 THR B CA 1
ATOM 1736 C C . THR B 1 92 ? -4.059 7.746 0.141 1 98.06 92 THR B C 1
ATOM 1738 O O . THR B 1 92 ? -4.332 7.773 1.343 1 98.06 92 THR B O 1
ATOM 1741 N N . LEU B 1 93 ? -4.715 8.531 -0.723 1 96.75 93 LEU B N 1
ATOM 1742 C CA . LEU B 1 93 ? -5.863 9.352 -0.372 1 96.75 93 LEU B CA 1
ATOM 1743 C C . LEU B 1 93 ? -7.137 8.812 -1.019 1 96.75 93 LEU B C 1
ATOM 1745 O O . LEU B 1 93 ? -7.199 8.664 -2.24 1 96.75 93 LEU B O 1
ATOM 1749 N N . ASN B 1 94 ? -8.086 8.438 -0.181 1 95.38 94 ASN B N 1
ATOM 1750 C CA . ASN B 1 94 ? -9.43 8.094 -0.624 1 95.38 94 ASN B CA 1
ATOM 1751 C C . ASN B 1 94 ? -10.359 9.312 -0.604 1 95.38 94 ASN B C 1
ATOM 1753 O O . ASN B 1 94 ? -10.422 10.023 0.395 1 95.38 94 ASN B O 1
ATOM 1757 N N . LYS B 1 95 ? -11.016 9.555 -1.725 1 92.81 95 LYS B N 1
ATOM 1758 C CA . LYS B 1 95 ? -11.953 10.672 -1.757 1 92.81 95 LYS B CA 1
ATOM 1759 C C . LYS B 1 95 ? -13.125 10.43 -0.807 1 92.81 95 LYS B C 1
ATOM 1761 O O . LYS B 1 95 ? -13.844 9.445 -0.94 1 92.81 95 LYS B O 1
ATOM 1766 N N . PRO B 1 96 ? -13.258 11.273 0.168 1 88.31 96 PRO B N 1
ATOM 1767 C CA . PRO B 1 96 ? -14.453 11.156 1.003 1 88.31 96 PRO B CA 1
ATOM 1768 C C . PRO B 1 96 ? -15.742 11.445 0.232 1 88.31 96 PRO B C 1
ATOM 1770 O O . PRO B 1 96 ? -15.719 12.164 -0.774 1 88.31 96 PRO B O 1
ATOM 1773 N N . ASN B 1 97 ? -16.922 10.898 0.643 1 84.5 97 ASN B N 1
ATOM 1774 C CA . ASN B 1 97 ? -18.219 11.086 -0.017 1 84.5 97 ASN B CA 1
ATOM 1775 C C . ASN B 1 97 ? -18.656 12.547 0.032 1 84.5 97 ASN B C 1
ATOM 1777 O O . ASN B 1 97 ? -19.359 13.016 -0.868 1 84.5 97 ASN B O 1
ATOM 1781 N N . GLY B 1 98 ? -18.203 13.312 0.945 1 83.75 98 GLY B N 1
ATOM 1782 C CA . GLY B 1 98 ? -18.734 14.641 1.206 1 83.75 98 GLY B CA 1
ATOM 1783 C C . GLY B 1 98 ? -18.016 15.734 0.443 1 83.75 98 GLY B C 1
ATOM 1784 O O . GLY B 1 98 ? -18.375 16.906 0.54 1 83.75 98 GLY B O 1
ATOM 1785 N N . ILE B 1 99 ? -17.031 15.336 -0.448 1 87 99 ILE B N 1
ATOM 1786 C CA . ILE B 1 99 ? -16.312 16.391 -1.164 1 87 99 ILE B CA 1
ATOM 1787 C C . ILE B 1 99 ? -16.406 16.141 -2.67 1 87 99 ILE B C 1
ATOM 1789 O O . ILE B 1 99 ? -16.625 15.008 -3.111 1 87 99 ILE B O 1
ATOM 1793 N N . SER B 1 100 ? -16.25 17.156 -3.477 1 91.38 100 SER B N 1
ATOM 1794 C CA . SER B 1 100 ? -16.344 17.078 -4.93 1 91.38 100 SER B CA 1
ATOM 1795 C C . SER B 1 100 ? -15.047 16.562 -5.535 1 91.38 100 SER B C 1
ATOM 1797 O O . SER B 1 100 ? -14.016 16.516 -4.863 1 91.38 100 SER B O 1
ATOM 1799 N N . ASP B 1 101 ? -15.109 16.125 -6.816 1 93.75 101 ASP B N 1
ATOM 1800 C CA . ASP B 1 101 ? -13.922 15.695 -7.539 1 93.75 101 ASP B CA 1
ATOM 1801 C C . ASP B 1 101 ? -12.898 16.828 -7.621 1 93.75 101 ASP B C 1
ATOM 1803 O O . ASP B 1 101 ? -11.688 16.594 -7.531 1 93.75 101 ASP B O 1
ATOM 1807 N N . GLU B 1 102 ? -13.453 18.016 -7.77 1 94.31 102 GLU B N 1
ATOM 1808 C CA . GLU B 1 102 ? -12.578 19.172 -7.848 1 94.31 102 GLU B CA 1
ATOM 1809 C C . GLU B 1 102 ? -11.852 19.406 -6.527 1 94.31 102 GLU B C 1
ATOM 1811 O O . GLU B 1 102 ? -10.656 19.719 -6.512 1 94.31 102 GLU B O 1
ATOM 1816 N N . GLN B 1 103 ? -12.594 19.328 -5.492 1 90.75 103 GLN B N 1
ATOM 1817 C CA . GLN B 1 103 ? -11.992 19.469 -4.168 1 90.75 103 GLN B CA 1
ATOM 1818 C C . GLN B 1 103 ? -10.953 18.375 -3.918 1 90.75 103 GLN B C 1
ATOM 1820 O O . GLN B 1 103 ? -9.891 18.656 -3.354 1 90.75 103 GLN B O 1
ATOM 1825 N N . PHE B 1 104 ? -11.281 17.188 -4.34 1 94.75 104 PHE B N 1
ATOM 1826 C CA . PHE B 1 104 ? -10.344 16.078 -4.207 1 94.75 104 PHE B CA 1
ATOM 1827 C C . PHE B 1 104 ? -9.078 16.344 -5.02 1 94.75 104 PHE B C 1
ATOM 1829 O O . PHE B 1 104 ? -7.965 16.125 -4.527 1 94.75 104 PHE B O 1
ATOM 1836 N N . ASP B 1 105 ? -9.203 16.781 -6.215 1 95.62 105 ASP B N 1
ATOM 1837 C CA . ASP B 1 105 ? -8.055 17.094 -7.055 1 95.62 105 ASP B CA 1
ATOM 1838 C C . ASP B 1 105 ? -7.191 18.188 -6.414 1 95.62 105 ASP B C 1
ATOM 1840 O O . ASP B 1 105 ? -5.961 18.125 -6.488 1 95.62 105 ASP B O 1
ATOM 1844 N N . GLN B 1 106 ? -7.824 19.172 -5.809 1 93.75 106 GLN B N 1
ATOM 1845 C CA . GLN B 1 106 ? -7.102 20.234 -5.113 1 93.75 106 GLN B CA 1
ATOM 1846 C C . GLN B 1 106 ? -6.297 19.672 -3.945 1 93.75 106 GLN B C 1
ATOM 1848 O O . GLN B 1 106 ? -5.148 20.062 -3.73 1 93.75 106 GLN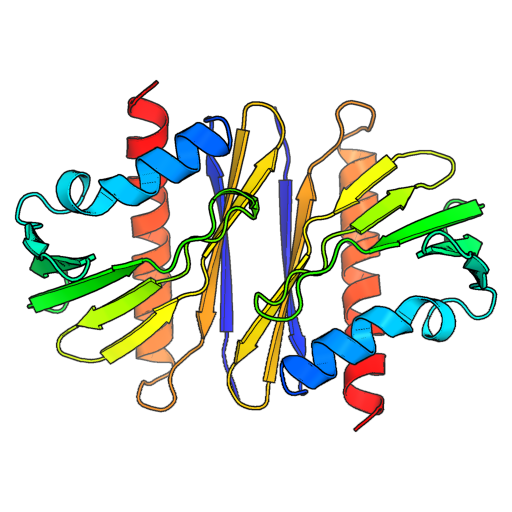 B O 1
ATOM 1853 N N . ARG B 1 107 ? -6.914 18.797 -3.197 1 93.56 107 ARG B N 1
ATOM 1854 C CA . ARG B 1 107 ? -6.223 18.188 -2.068 1 93.56 107 ARG B CA 1
ATOM 1855 C C . ARG B 1 107 ? -5.035 17.359 -2.537 1 93.56 107 ARG B C 1
ATOM 1857 O O . ARG B 1 107 ? -3.984 17.344 -1.893 1 93.56 107 ARG B O 1
ATOM 1864 N N . MET B 1 108 ? -5.191 16.656 -3.621 1 95.12 108 MET B N 1
ATOM 1865 C CA . MET B 1 108 ? -4.105 15.859 -4.184 1 95.12 108 MET B CA 1
ATOM 1866 C C . MET B 1 108 ? -2.949 16.75 -4.625 1 95.12 108 MET B C 1
ATOM 1868 O O . MET B 1 108 ? -1.782 16.391 -4.453 1 95.12 108 MET B O 1
ATOM 1872 N N . HIS B 1 109 ? -3.305 17.859 -5.242 1 95.56 109 HIS B N 1
ATOM 1873 C CA . HIS B 1 109 ? -2.275 18.812 -5.633 1 95.56 109 HIS B CA 1
ATOM 1874 C C . HIS B 1 109 ? -1.511 19.328 -4.414 1 95.56 109 HIS B C 1
ATOM 1876 O O . HIS B 1 109 ? -0.28 19.391 -4.434 1 95.56 109 HIS B O 1
ATOM 1882 N N . GLU B 1 110 ? -2.197 19.688 -3.381 1 94.44 110 GLU B N 1
ATOM 1883 C CA . GLU B 1 110 ? -1.589 20.172 -2.143 1 94.44 110 GLU B CA 1
ATOM 1884 C C . GLU B 1 110 ? -0.701 19.094 -1.518 1 94.44 110 GLU B C 1
ATOM 1886 O O . GLU B 1 110 ? 0.388 19.391 -1.022 1 94.44 110 GLU B O 1
ATOM 1891 N N . LEU B 1 111 ? -1.182 17.875 -1.493 1 94.75 111 LEU B N 1
ATOM 1892 C CA . LEU B 1 111 ? -0.379 16.766 -0.994 1 94.75 111 LEU B CA 1
ATOM 1893 C C . LEU B 1 111 ? 0.892 16.609 -1.82 1 94.75 111 LEU B C 1
ATOM 1895 O O . LEU B 1 111 ? 1.96 16.312 -1.273 1 94.75 111 LEU B O 1
ATOM 1899 N N . GLY B 1 112 ? 0.763 16.688 -3.123 1 95.12 112 GLY B N 1
ATOM 1900 C CA . GLY B 1 112 ? 1.923 16.625 -3.998 1 95.12 112 GLY B CA 1
ATOM 1901 C C . GLY B 1 112 ? 2.996 17.625 -3.643 1 95.12 112 GLY B C 1
ATOM 1902 O O . GLY B 1 112 ? 4.188 17.312 -3.682 1 95.12 112 GLY B O 1
ATOM 1903 N N . GLU B 1 113 ? 2.623 18.844 -3.301 1 94.12 113 GLU B N 1
ATOM 1904 C CA . GLU B 1 113 ? 3.561 19.875 -2.879 1 94.12 113 GLU B CA 1
ATOM 1905 C C . GLU B 1 113 ? 4.145 19.562 -1.503 1 94.12 113 GLU B C 1
ATOM 1907 O O . GLU B 1 113 ? 5.336 19.766 -1.27 1 94.12 113 GLU B O 1
ATOM 1912 N N . LEU B 1 114 ? 3.285 19.125 -0.667 1 93.88 114 LEU B N 1
ATOM 1913 C CA . LEU B 1 114 ? 3.678 18.844 0.709 1 93.88 114 LEU B CA 1
ATOM 1914 C C . LEU B 1 114 ? 4.73 17.734 0.754 1 93.88 114 LEU B C 1
ATOM 1916 O O . LEU B 1 114 ? 5.66 17.797 1.565 1 93.88 114 LEU B O 1
ATOM 1920 N N . VAL B 1 115 ? 4.633 16.688 -0.053 1 95.06 115 VAL B N 1
ATOM 1921 C CA . VAL B 1 115 ? 5.555 15.562 -0.008 1 95.06 115 VAL B CA 1
ATOM 1922 C C . VAL B 1 115 ? 6.949 16.016 -0.431 1 95.06 115 VAL B C 1
ATOM 1924 O O . VAL B 1 115 ? 7.953 15.484 0.054 1 95.06 115 VAL B O 1
ATOM 1927 N N . HIS B 1 116 ? 7.062 17.016 -1.26 1 94.19 116 HIS B N 1
ATOM 1928 C CA . HIS B 1 116 ? 8.359 17.547 -1.646 1 94.19 116 HIS B CA 1
ATOM 1929 C C . HIS B 1 116 ? 9.008 18.297 -0.492 1 94.19 116 HIS B C 1
ATOM 1931 O O . HIS B 1 116 ? 10.219 18.203 -0.275 1 94.19 116 HIS B O 1
ATOM 1937 N N . VAL B 1 117 ? 8.195 19.109 0.157 1 94.56 117 VAL B N 1
ATOM 1938 C CA . VAL B 1 117 ? 8.68 19.797 1.348 1 94.56 117 VAL B CA 1
ATOM 1939 C C . VAL B 1 117 ? 9.148 18.781 2.381 1 94.56 117 VAL B C 1
ATOM 1941 O O . VAL B 1 117 ? 10.234 18.922 2.957 1 94.56 117 VAL B O 1
ATOM 1944 N N . MET B 1 118 ? 8.336 17.766 2.596 1 95.94 118 MET B N 1
ATOM 1945 C CA . MET B 1 118 ? 8.672 16.703 3.537 1 95.94 118 MET B CA 1
ATOM 1946 C C . MET B 1 118 ? 10 16.047 3.16 1 95.94 118 MET B C 1
ATOM 1948 O O . MET B 1 118 ? 10.852 15.82 4.02 1 95.94 118 MET B O 1
ATOM 1952 N N . LYS B 1 119 ? 10.133 15.711 1.902 1 96.62 119 LYS B N 1
ATOM 1953 C CA . LYS B 1 119 ? 11.367 15.086 1.427 1 96.62 119 LYS B CA 1
ATOM 1954 C C . LYS B 1 119 ? 12.586 15.953 1.754 1 96.62 119 LYS B C 1
ATOM 1956 O O . LYS B 1 119 ? 13.586 15.445 2.256 1 96.62 119 LYS B O 1
ATOM 1961 N N . ASN B 1 120 ? 12.492 17.234 1.478 1 96.06 120 ASN B N 1
ATOM 1962 C CA . ASN B 1 120 ? 13.602 18.156 1.734 1 96.06 120 ASN B CA 1
ATOM 1963 C C . ASN B 1 120 ? 13.969 18.188 3.215 1 96.06 120 ASN B C 1
ATOM 1965 O O . ASN B 1 120 ? 15.148 18.188 3.562 1 96.06 120 ASN B O 1
ATOM 1969 N N . ILE B 1 121 ? 12.992 18.266 4.027 1 96.06 121 ILE B N 1
ATOM 1970 C CA . ILE B 1 121 ? 13.219 18.297 5.465 1 96.06 121 ILE B CA 1
ATOM 1971 C C . ILE B 1 121 ? 13.883 16.984 5.914 1 96.06 121 ILE B C 1
ATOM 1973 O O . ILE B 1 121 ? 14.867 17.016 6.656 1 96.06 121 ILE B O 1
ATOM 1977 N N . LEU B 1 122 ? 13.383 15.836 5.48 1 96.19 122 LEU B N 1
ATOM 1978 C CA . LEU B 1 122 ? 13.883 14.531 5.875 1 96.19 122 LEU B CA 1
ATOM 1979 C C . LEU B 1 122 ? 15.336 14.352 5.445 1 96.19 122 LEU B C 1
ATOM 1981 O O . LEU B 1 122 ? 16.141 13.758 6.172 1 96.19 122 LEU B O 1
ATOM 1985 N N . GLU B 1 123 ? 15.68 14.828 4.305 1 96.12 123 GLU B N 1
ATOM 1986 C CA . GLU B 1 123 ? 17.016 14.617 3.76 1 96.12 123 GLU B CA 1
ATOM 1987 C C . GLU B 1 123 ? 18 15.656 4.285 1 96.12 123 GLU B C 1
ATOM 1989 O O . GLU B 1 123 ? 19.219 15.492 4.164 1 96.12 123 GLU B O 1
ATOM 1994 N N . SER B 1 124 ? 17.484 16.75 4.809 1 90.56 124 SER B N 1
ATOM 1995 C CA . SER B 1 124 ? 18.344 17.781 5.391 1 90.56 124 SER B CA 1
ATOM 1996 C C . SER B 1 124 ? 18.812 17.391 6.793 1 90.56 124 SER B C 1
ATOM 1998 O O . SER B 1 124 ? 19.797 17.906 7.293 1 90.56 124 SER B O 1
ATOM 2000 N N . GLU B 1 125 ? 18.062 16.641 7.508 1 74.25 125 GLU B N 1
ATOM 2001 C CA . GLU B 1 125 ? 18.375 16.219 8.867 1 74.25 125 GLU B CA 1
ATOM 2002 C C . GLU B 1 125 ? 19.547 15.242 8.891 1 74.25 125 GLU B C 1
ATOM 2004 O O . GLU B 1 125 ? 20.047 14.883 9.961 1 74.25 125 GLU B O 1
ATOM 2009 N N . ASN B 1 126 ? 20.203 14.758 7.746 1 59.5 126 ASN B N 1
ATOM 2010 C CA . ASN B 1 126 ? 21.375 13.891 7.746 1 59.5 126 ASN B CA 1
ATOM 2011 C C . ASN B 1 126 ? 22.656 14.664 8.07 1 59.5 126 ASN B C 1
ATOM 2013 O O . ASN B 1 126 ? 22.797 15.82 7.668 1 59.5 126 ASN B O 1
#

Secondary structure (DSSP, 8-state):
---EEEEEEEESS-HHHHHHHHHTHHHHH-TT-EE-TTSEEEEEETTEEEEEEEEEEGGGTEEEEEEE-SS-EEEE-EEEEEETTEEEEEEEEEPPTTS-HHHHHHHHHHHHHHHHHHHHHHHHT-/---EEEEEEEESS-HHHHHHHHHTHHHHH-TT-EE-TTSEEEEEETTEEEEEEEEEEGGGTEEEEEEE-SS-EEEE-EEEEEETTEEEEEEEEEPPTTS-HHHHHHHHHHHHHHHHHHHHHHHHT-

Foldseek 3Di:
DKDKDKDKDKAQAFLLLLLVVVLVCCCVVAVQWDADPVAKIWGQDPQGTKIKHFPDDSVFQWGWMWIDDPQDIFGKTWGWAGDDSMIMIMIMGIDDPPDDPVVVVVVVVVVVVVVVVSRVVSRVVD/DKDKDKDKDKAQAFLLLLLVVVLVCCCVVAVQWDADPVAKTWGQDPQGTKIKHFDDDSVFQWGWMWIDDPQDIFTKTWGWAGDDSMIMIMIMGIDDPPDDPVVVVVVVVVVVVVVVVSRVSSRVVD

Radius of gyration: 19.08 Å; Cα contacts (8 Å, |Δi|>4): 469; chains: 2; bounding box: 41×54×44 Å

pLDDT: mean 94.91, std 5.62, range [59.5, 98.81]

Nearest PDB structures (foldseek):
  1xn6-assembly1_A  TM=7.090E-01  e=4.000E-05  Bacillus cereus
  6v04-assembly1_A  TM=7.573E-01  e=3.306E-04  Micromonospora chersina
  3ijt-assembly1_A  TM=6.456E-01  e=9.094E-05  Streptococcus mutans
  1xn5-assembly1_A  TM=6.397E-01  e=1.434E-03  Halalkalibacterium halodurans C-125
  3pu2-assembly5_E  TM=5.515E-01  e=3.457E-03  Cereibacter sphaeroides 2.4.1

InterPro domains:
  IPR023393 START-like domain superfamily [G3DSA:3.30.530.20] (1-125)

Solvent-accessible surface area (backbone atoms only — not comparable to full-atom values): 13950 Å² total; per-residue (Å²): 133,96,47,71,51,75,51,72,46,79,35,77,31,36,40,71,59,46,53,58,50,59,77,56,35,59,45,76,77,36,78,71,39,43,73,48,95,88,52,38,36,35,32,81,47,99,65,39,62,26,36,37,33,73,58,68,39,76,96,76,23,32,51,22,28,41,39,38,42,72,86,49,75,41,76,34,52,27,35,46,40,75,47,77,71,21,18,36,45,37,39,41,48,63,59,57,89,90,56,52,72,67,55,45,52,50,50,51,52,51,48,59,54,46,52,53,55,49,44,51,54,62,48,59,74,107,133,95,50,71,52,76,50,71,48,79,36,79,32,35,38,71,61,44,54,57,50,58,77,57,33,58,47,78,78,36,78,73,38,44,73,49,95,88,52,39,35,34,33,81,47,99,66,40,63,26,37,38,32,73,56,67,38,76,95,77,24,33,52,21,28,41,40,38,43,74,85,49,74,41,75,37,52,27,36,46,39,74,49,77,72,20,17,35,45,38,38,40,48,62,58,56,90,90,56,51,72,66,56,45,52,50,50,52,52,53,48,58,54,47,52,52,53,50,43,52,54,61,49,60,75,109

Organism: NCBI:txid859350

Sequence (252 aa):
MTRSRTISITVKKKTGDAFDSILQLPPKIMPDARISDDGWWSFNGPHGLSKLKFHENKSLGILDHQYVDEESSWNVPMRVVSNGDFSEVVITLNKPNGISDEQFDQRMHELGELVHVMKNILESENMTRSRTISITVKKKTGDAFDSILQLPPKIMPDARISDDGWWSFNGPHGLSKLKFHENKSLGILDHQYVDEESSWNVPMRVVSNGDFSEVVITLNKPNGISDEQFDQRMHELGELVHVMKNILESEN